Protein AF-A0A3M1FZC7-F1 (afdb_monomer)

Structure (mmCIF, N/CA/C/O backbone):
data_AF-A0A3M1FZC7-F1
#
_entry.id   AF-A0A3M1FZC7-F1
#
loop_
_atom_site.group_PDB
_atom_site.id
_atom_site.type_symbol
_atom_site.label_atom_id
_atom_site.label_alt_id
_atom_site.label_comp_id
_atom_site.label_asym_id
_atom_site.label_entity_id
_atom_site.label_seq_id
_atom_site.pdbx_PDB_ins_code
_atom_site.Cartn_x
_atom_site.Cartn_y
_atom_site.Cartn_z
_atom_site.occupancy
_atom_site.B_iso_or_equiv
_atom_site.auth_seq_id
_atom_site.auth_comp_id
_atom_site.auth_asym_id
_atom_site.auth_atom_id
_atom_site.pdbx_PDB_model_num
ATOM 1 N N . MET A 1 1 ? 22.293 31.103 -29.999 1.00 49.91 1 MET A N 1
ATOM 2 C CA . MET A 1 1 ? 22.506 30.633 -28.612 1.00 49.91 1 MET A CA 1
ATOM 3 C C . MET A 1 1 ? 21.468 31.291 -27.707 1.00 49.91 1 MET A C 1
ATOM 5 O O . MET A 1 1 ? 21.773 32.316 -27.126 1.00 49.91 1 MET A O 1
ATOM 9 N N . VAL A 1 2 ? 20.236 30.770 -27.635 1.00 47.53 2 VAL A N 1
ATOM 10 C CA . VAL A 1 2 ? 19.227 31.182 -26.636 1.00 47.53 2 VAL A CA 1
ATOM 11 C C . VAL A 1 2 ? 18.249 30.019 -26.410 1.00 47.53 2 VAL A C 1
ATOM 13 O O . VAL A 1 2 ? 17.619 29.571 -27.360 1.00 47.53 2 VAL A O 1
ATOM 16 N N . GLY A 1 3 ? 18.138 29.568 -25.155 1.00 49.22 3 GLY A N 1
ATOM 17 C CA . GLY A 1 3 ? 16.870 29.183 -24.517 1.00 49.22 3 GLY A CA 1
ATOM 18 C C . GLY A 1 3 ? 16.236 27.820 -24.823 1.00 49.22 3 GLY A C 1
ATOM 19 O O . GLY A 1 3 ? 15.170 27.776 -25.420 1.00 49.22 3 GLY A O 1
ATOM 20 N N . GLN A 1 4 ? 16.793 26.728 -24.291 1.00 48.56 4 GLN A N 1
ATOM 21 C CA . GLN A 1 4 ? 16.039 25.498 -23.986 1.00 48.56 4 GLN A CA 1
ATOM 22 C C . GLN A 1 4 ? 16.472 24.972 -22.611 1.00 48.56 4 GLN A C 1
ATOM 24 O O . GLN A 1 4 ? 17.279 24.057 -22.505 1.00 48.56 4 GLN A O 1
ATOM 29 N N . THR A 1 5 ? 16.000 25.597 -21.533 1.00 51.12 5 THR A N 1
ATOM 30 C CA . THR A 1 5 ? 16.262 25.119 -20.159 1.00 51.12 5 THR A CA 1
ATOM 31 C C . THR A 1 5 ? 15.039 25.205 -19.235 1.00 51.12 5 THR A C 1
ATOM 33 O O . THR A 1 5 ? 15.173 24.976 -18.040 1.00 51.12 5 THR A O 1
ATOM 36 N N . GLY A 1 6 ? 13.844 25.516 -19.757 1.00 48.03 6 GLY A N 1
ATOM 37 C CA . GLY A 1 6 ? 12.677 25.855 -18.925 1.00 48.03 6 GLY A CA 1
ATOM 38 C C . GLY A 1 6 ? 11.575 24.799 -18.770 1.00 48.03 6 GLY A C 1
ATOM 39 O O . GLY A 1 6 ? 10.763 24.952 -17.868 1.00 48.03 6 GLY A O 1
ATOM 40 N N . ASP A 1 7 ? 11.516 23.757 -19.608 1.00 53.91 7 ASP A N 1
ATOM 41 C CA . ASP A 1 7 ? 10.297 22.922 -19.727 1.00 53.91 7 ASP A CA 1
ATOM 42 C C . ASP A 1 7 ? 10.415 21.514 -19.098 1.00 53.91 7 ASP A C 1
ATOM 44 O O . ASP A 1 7 ? 9.430 20.852 -18.782 1.00 53.91 7 ASP A O 1
ATOM 48 N N . HIS A 1 8 ? 11.637 21.043 -18.832 1.00 52.44 8 HIS A N 1
ATOM 49 C CA . HIS A 1 8 ? 11.855 19.698 -18.281 1.00 52.44 8 HIS A CA 1
ATOM 50 C C . HIS A 1 8 ? 11.570 19.594 -16.771 1.00 52.44 8 HIS A C 1
ATOM 52 O O . HIS A 1 8 ? 11.267 18.512 -16.268 1.00 52.44 8 HIS A O 1
ATOM 58 N N . SER A 1 9 ? 11.613 20.707 -16.034 1.00 51.59 9 SER A N 1
ATOM 59 C CA . SER A 1 9 ? 11.370 20.741 -14.584 1.00 51.59 9 SER A CA 1
ATOM 60 C C . SER A 1 9 ? 9.887 20.626 -14.209 1.00 51.59 9 SER A C 1
ATOM 62 O O . SER A 1 9 ? 9.566 20.051 -13.173 1.00 51.59 9 SER A O 1
ATOM 64 N N . ALA A 1 10 ? 8.973 21.126 -15.047 1.00 50.06 10 ALA A N 1
ATOM 65 C CA . ALA A 1 10 ? 7.534 21.067 -14.777 1.00 50.06 10 ALA A CA 1
ATOM 66 C C . ALA A 1 10 ? 6.950 19.662 -15.023 1.00 50.06 10 ALA A C 1
ATOM 68 O O . ALA A 1 10 ? 6.120 19.184 -14.252 1.00 50.06 10 ALA A O 1
ATOM 69 N N . SER A 1 11 ? 7.428 18.971 -16.063 1.00 49.91 11 SER A N 1
ATOM 70 C CA . SER A 1 11 ? 6.981 17.612 -16.401 1.00 49.91 11 SER A CA 1
ATOM 71 C C . SER A 1 11 ? 7.484 16.560 -15.397 1.00 49.91 11 SER A C 1
ATOM 73 O O . SER A 1 11 ? 6.713 15.718 -14.937 1.00 49.91 11 SER A O 1
ATOM 75 N N . THR A 1 12 ? 8.744 16.665 -14.959 1.00 51.66 12 THR A N 1
ATOM 76 C CA . THR A 1 12 ? 9.354 15.761 -13.959 1.00 51.66 12 THR A CA 1
ATOM 77 C C . THR A 1 12 ? 8.706 15.868 -12.577 1.00 51.66 12 THR A C 1
ATOM 79 O O . THR A 1 12 ? 8.460 14.846 -11.931 1.00 51.66 12 THR A O 1
ATOM 82 N N . ALA A 1 13 ? 8.360 17.086 -12.141 1.00 51.25 13 ALA A N 1
ATOM 83 C CA . ALA A 1 13 ? 7.599 17.301 -10.912 1.00 51.25 13 ALA A CA 1
ATOM 84 C C . ALA A 1 13 ? 6.237 16.590 -10.968 1.00 51.25 13 ALA A C 1
ATOM 86 O O . ALA A 1 13 ? 5.891 15.881 -10.030 1.00 51.25 13 ALA A O 1
ATOM 87 N N . SER A 1 14 ? 5.523 16.669 -12.096 1.00 55.88 14 SER A N 1
ATOM 88 C CA . SER A 1 14 ? 4.176 16.094 -12.232 1.00 55.88 14 SER A CA 1
ATOM 89 C C . SER A 1 14 ? 4.116 14.560 -12.126 1.00 55.88 14 SER A C 1
ATOM 91 O O . SER A 1 14 ? 3.163 14.013 -11.570 1.00 55.88 14 SER A O 1
ATOM 93 N N . VAL A 1 15 ? 5.140 13.841 -12.610 1.00 55.16 15 VAL A N 1
ATOM 94 C CA . VAL A 1 15 ? 5.182 12.364 -12.576 1.00 55.16 15 VAL A CA 1
ATOM 95 C C . VAL A 1 15 ? 5.540 11.851 -11.181 1.00 55.16 15 VAL A C 1
ATOM 97 O O . VAL A 1 15 ? 4.911 10.916 -10.673 1.00 55.16 15 VAL A O 1
ATOM 100 N N . LEU A 1 16 ? 6.526 12.482 -10.535 1.00 55.22 16 LEU A N 1
ATOM 101 C CA . LEU A 1 16 ? 6.886 12.179 -9.149 1.00 55.22 16 LEU A CA 1
ATOM 102 C C . LEU A 1 16 ? 5.755 12.553 -8.190 1.00 55.22 16 LEU A C 1
ATOM 104 O O . LEU A 1 16 ? 5.442 11.772 -7.290 1.00 55.22 16 LEU A O 1
ATOM 108 N N . GLU A 1 17 ? 5.089 13.6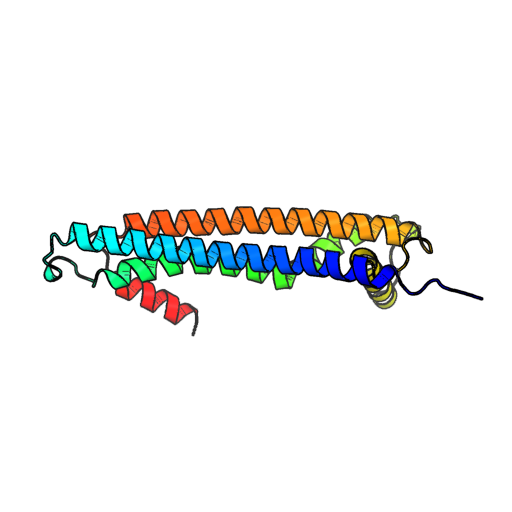85 -8.431 1.00 59.72 17 GLU A N 1
ATOM 109 C CA . GLU A 1 17 ? 3.847 14.045 -7.755 1.00 59.72 17 GLU A CA 1
ATOM 110 C C . GLU A 1 17 ? 2.805 12.949 -7.964 1.00 59.72 17 GLU A C 1
ATOM 112 O O . GLU A 1 17 ? 2.333 12.407 -6.979 1.00 59.72 17 GLU A O 1
ATOM 117 N N . GLY A 1 18 ? 2.521 12.498 -9.187 1.00 61.81 18 GLY A N 1
ATOM 118 C CA . GLY A 1 18 ? 1.527 11.444 -9.438 1.00 61.81 18 GLY A CA 1
ATOM 119 C C . GLY A 1 18 ? 1.760 10.140 -8.654 1.00 61.81 18 GLY A C 1
ATOM 120 O O . GLY A 1 18 ? 0.834 9.608 -8.028 1.00 61.81 18 GLY A O 1
ATOM 121 N N . ALA A 1 19 ? 2.996 9.632 -8.617 1.00 61.56 19 ALA A N 1
ATOM 122 C CA . ALA A 1 19 ? 3.330 8.392 -7.905 1.00 61.56 19 ALA A CA 1
ATOM 123 C C . ALA A 1 19 ? 3.302 8.551 -6.369 1.00 61.56 19 ALA A C 1
ATOM 125 O O . ALA A 1 19 ? 2.751 7.701 -5.652 1.00 61.56 19 ALA A O 1
ATOM 126 N N . VAL A 1 20 ? 3.852 9.659 -5.857 1.00 65.81 20 VAL A N 1
ATOM 127 C CA . VAL A 1 20 ? 3.813 10.005 -4.426 1.00 65.81 20 VAL A CA 1
ATOM 128 C C . VAL A 1 20 ? 2.376 10.288 -3.987 1.00 65.81 20 VAL A C 1
ATOM 130 O O . VAL A 1 20 ? 1.951 9.833 -2.922 1.00 65.81 20 VAL A O 1
ATOM 133 N N . MET A 1 21 ? 1.590 10.956 -4.828 1.00 71.31 21 MET A N 1
ATOM 134 C CA . MET A 1 21 ? 0.173 11.231 -4.608 1.00 71.31 21 MET A CA 1
ATOM 135 C C . MET A 1 21 ? -0.650 9.948 -4.592 1.00 71.31 21 MET A C 1
ATOM 137 O O . MET A 1 21 ? -1.516 9.814 -3.738 1.00 71.31 21 MET A O 1
ATOM 141 N N . THR A 1 22 ? -0.348 8.959 -5.435 1.00 83.75 22 THR A N 1
ATOM 142 C CA . THR A 1 22 ? -1.088 7.685 -5.429 1.00 83.75 22 THR A CA 1
ATOM 143 C C . THR A 1 22 ? -0.814 6.877 -4.158 1.00 83.75 22 THR A C 1
ATOM 145 O O . THR A 1 22 ? -1.745 6.427 -3.490 1.00 83.75 22 THR A O 1
ATOM 148 N N . SER A 1 23 ? 0.454 6.739 -3.761 1.00 88.25 23 SER A N 1
ATOM 149 C CA . SER A 1 23 ? 0.823 5.992 -2.546 1.00 88.25 23 SER A CA 1
ATOM 150 C C . SER A 1 23 ? 0.305 6.674 -1.274 1.00 88.25 23 SER A C 1
ATOM 152 O O . SER A 1 23 ? -0.241 6.017 -0.383 1.00 88.25 23 SER A O 1
ATOM 154 N N . SER A 1 24 ? 0.418 8.004 -1.204 1.00 91.12 24 SER A N 1
ATOM 155 C CA . SER A 1 24 ? -0.141 8.791 -0.100 1.00 91.12 24 SER A CA 1
ATOM 156 C C . SER A 1 24 ? -1.673 8.787 -0.096 1.00 91.12 24 SER A C 1
ATOM 158 O O . SER A 1 24 ? -2.258 8.715 0.983 1.00 91.12 24 SER A O 1
ATOM 160 N N . ALA A 1 25 ? -2.334 8.756 -1.258 1.00 91.88 25 ALA A N 1
ATOM 161 C CA . ALA A 1 25 ? -3.784 8.600 -1.359 1.00 91.88 25 ALA A CA 1
ATOM 162 C C . ALA A 1 25 ? -4.256 7.233 -0.845 1.00 91.88 25 ALA A C 1
ATOM 164 O O . ALA A 1 25 ? -5.230 7.178 -0.094 1.00 91.88 25 ALA A O 1
ATOM 165 N N . ILE A 1 26 ? -3.554 6.139 -1.174 1.00 94.12 26 ILE A N 1
ATOM 166 C CA . ILE A 1 26 ? -3.857 4.804 -0.626 1.00 94.12 26 ILE A CA 1
ATOM 167 C C . ILE A 1 26 ? -3.720 4.826 0.899 1.00 94.12 26 ILE A C 1
ATOM 169 O O . ILE A 1 26 ? -4.620 4.373 1.609 1.00 94.12 26 ILE A O 1
ATOM 173 N N . LEU A 1 27 ? -2.628 5.388 1.422 1.00 95.56 27 LEU A N 1
ATOM 174 C CA . LEU A 1 27 ? -2.415 5.486 2.866 1.00 95.56 27 LEU A CA 1
ATOM 175 C C . LEU A 1 27 ? -3.496 6.340 3.550 1.00 95.56 27 LEU A C 1
ATOM 177 O O . LEU A 1 27 ? -4.053 5.930 4.570 1.00 95.56 27 LEU A O 1
ATOM 181 N N . ALA A 1 28 ? -3.835 7.497 2.978 1.00 96.06 28 ALA A N 1
ATOM 182 C CA . ALA A 1 28 ? -4.889 8.373 3.482 1.00 96.06 28 ALA A CA 1
ATOM 183 C C . ALA A 1 28 ? -6.257 7.676 3.479 1.00 96.06 28 ALA A C 1
ATOM 185 O O . ALA A 1 28 ? -6.995 7.763 4.463 1.00 96.06 28 ALA A O 1
ATOM 186 N N . LEU A 1 29 ? -6.573 6.925 2.420 1.00 95.69 29 LEU A N 1
ATOM 187 C CA . LEU A 1 29 ? -7.787 6.120 2.336 1.00 95.69 29 LEU A CA 1
ATOM 188 C C . LEU A 1 29 ? -7.821 5.038 3.421 1.00 95.69 29 LEU A C 1
ATOM 190 O O . LEU A 1 29 ? -8.841 4.880 4.090 1.00 95.69 29 LEU A O 1
ATOM 194 N N . LEU A 1 30 ? -6.716 4.321 3.644 1.00 97.38 30 LEU A N 1
ATOM 195 C CA . LEU A 1 30 ? -6.624 3.313 4.705 1.00 97.38 30 LEU A CA 1
ATOM 196 C C . LEU A 1 30 ? -6.841 3.924 6.093 1.00 97.38 30 LEU A C 1
ATOM 198 O O . LEU A 1 30 ? -7.579 3.356 6.904 1.00 97.38 30 LEU A O 1
ATOM 202 N N . LEU A 1 31 ? -6.246 5.087 6.366 1.00 97.75 31 LEU A N 1
ATOM 203 C CA . LEU A 1 31 ? -6.449 5.821 7.618 1.00 97.75 31 LEU A CA 1
ATOM 204 C C . LEU A 1 31 ? -7.908 6.265 7.778 1.00 97.75 31 LEU A C 1
ATOM 206 O O . LEU A 1 31 ? -8.497 6.056 8.841 1.00 97.75 31 LEU A O 1
ATOM 210 N N . LEU A 1 32 ? -8.515 6.802 6.716 1.00 97.56 32 LEU A N 1
ATOM 211 C CA . LEU A 1 32 ? -9.917 7.216 6.701 1.00 97.56 32 LEU A CA 1
ATOM 212 C C . LEU A 1 32 ? -10.854 6.034 6.976 1.00 97.56 32 LEU A C 1
ATOM 214 O O . LEU A 1 32 ? -11.691 6.104 7.877 1.00 97.56 32 LEU A O 1
ATOM 218 N N . LEU A 1 33 ? -10.691 4.926 6.250 1.00 96.12 33 LEU A N 1
ATOM 219 C CA . LEU A 1 33 ? -11.482 3.707 6.429 1.00 96.12 33 LEU A CA 1
ATOM 220 C C . LEU A 1 33 ? -11.335 3.147 7.848 1.00 96.12 33 LEU A C 1
ATOM 222 O O . LEU A 1 33 ? -12.327 2.775 8.478 1.00 96.12 33 LEU A O 1
ATOM 226 N N . SER A 1 34 ? -10.119 3.151 8.390 1.00 96.25 34 SER A N 1
ATOM 227 C CA . SER A 1 34 ? -9.843 2.684 9.752 1.00 96.25 34 SER A CA 1
ATOM 228 C C . SER A 1 34 ? -10.496 3.575 10.809 1.00 96.25 34 SER A C 1
ATOM 230 O O . SER A 1 34 ? -11.095 3.063 11.759 1.00 96.25 34 SER A O 1
ATOM 232 N N . ALA A 1 35 ? -10.461 4.899 10.626 1.00 97.06 35 ALA A N 1
ATOM 233 C CA . ALA A 1 35 ? -11.135 5.858 11.498 1.00 97.06 35 ALA A CA 1
ATOM 234 C C . ALA A 1 35 ? -12.665 5.703 11.445 1.00 97.06 35 ALA A C 1
ATOM 236 O O . ALA A 1 35 ? -13.327 5.656 12.485 1.00 97.06 35 ALA A O 1
ATOM 237 N N . VAL A 1 36 ? -13.241 5.543 10.251 1.00 96.50 36 VAL A N 1
ATOM 238 C CA . VAL A 1 36 ? -14.678 5.270 10.083 1.00 96.50 36 VAL A CA 1
ATOM 239 C C . VAL A 1 36 ? -15.054 3.945 10.752 1.00 96.50 36 VAL A C 1
ATOM 241 O O . VAL A 1 36 ? -15.995 3.899 11.550 1.00 96.50 36 VAL A O 1
ATOM 244 N N . GLY A 1 37 ? -14.286 2.880 10.508 1.00 94.69 37 GLY A N 1
ATOM 245 C CA . GLY A 1 37 ? -14.476 1.569 11.130 1.00 94.69 37 GLY A CA 1
ATOM 246 C C . GLY A 1 37 ? -14.426 1.626 12.659 1.00 94.69 37 GLY A C 1
ATOM 247 O O . GLY A 1 37 ? -15.294 1.054 13.326 1.00 94.69 37 GLY A O 1
ATOM 248 N N . PHE A 1 38 ? -13.474 2.380 13.219 1.00 94.75 38 PHE A N 1
ATOM 249 C CA . PHE A 1 38 ? -13.373 2.642 14.655 1.00 94.75 38 PHE A CA 1
ATOM 250 C C . PHE A 1 38 ? -14.665 3.246 15.211 1.00 94.75 38 PHE A C 1
ATOM 252 O O . PHE A 1 38 ? -15.231 2.738 16.187 1.00 94.75 38 PHE A O 1
ATOM 259 N N . LEU A 1 39 ? -15.141 4.332 14.593 1.00 94.56 39 LEU A N 1
ATOM 260 C CA . LEU A 1 39 ? -16.311 5.074 15.060 1.00 94.56 39 LEU A CA 1
ATOM 261 C C . LEU A 1 39 ? -17.578 4.218 14.987 1.00 94.56 39 LEU A C 1
ATOM 263 O O . LEU A 1 39 ? -18.348 4.188 15.951 1.00 94.56 39 LEU A O 1
ATOM 267 N N . VAL A 1 40 ? -17.772 3.485 13.888 1.00 93.50 40 VAL A N 1
ATOM 268 C CA . VAL A 1 40 ? -18.922 2.588 13.698 1.00 93.50 40 VAL A CA 1
ATOM 269 C C . VAL A 1 40 ? -18.915 1.463 14.734 1.00 93.50 40 VAL A C 1
ATOM 271 O O . VAL A 1 40 ? -19.919 1.253 15.419 1.00 93.50 40 VAL A O 1
ATOM 274 N N . ALA A 1 41 ? -17.788 0.769 14.910 1.00 90.88 41 ALA A N 1
ATOM 275 C CA . ALA A 1 41 ? -17.686 -0.329 15.870 1.00 90.88 41 ALA A CA 1
ATOM 276 C C . ALA A 1 41 ? -17.867 0.146 17.320 1.00 90.88 41 ALA A C 1
ATOM 278 O O . ALA A 1 41 ? -18.574 -0.500 18.097 1.00 90.88 41 ALA A O 1
ATOM 279 N N . ARG A 1 42 ? -17.299 1.306 17.676 1.00 89.38 42 ARG A N 1
ATOM 280 C CA . ARG A 1 42 ? -17.469 1.914 19.003 1.00 89.38 42 ARG A CA 1
ATOM 281 C C . ARG A 1 42 ? -18.928 2.283 19.274 1.00 89.38 42 ARG A C 1
ATOM 283 O O . ARG A 1 42 ? -19.435 1.964 20.348 1.00 89.38 42 ARG A O 1
ATOM 290 N N . ARG A 1 43 ? -19.609 2.933 18.320 1.00 88.69 43 ARG A N 1
ATOM 291 C CA . ARG A 1 43 ? -21.035 3.297 18.441 1.00 88.69 43 ARG A CA 1
ATOM 292 C C . ARG A 1 43 ? -21.910 2.059 18.618 1.00 88.69 43 ARG A C 1
ATOM 294 O O . ARG A 1 43 ? -22.741 2.025 19.521 1.00 88.69 43 ARG A O 1
ATOM 301 N N . LYS A 1 44 ? -21.666 1.016 17.824 1.00 87.19 44 LYS A N 1
ATOM 302 C CA . LYS A 1 44 ? -22.394 -0.253 17.918 1.00 87.19 44 LYS A CA 1
ATOM 303 C C . LYS A 1 44 ? -22.179 -0.954 19.262 1.00 87.19 44 LYS A C 1
ATOM 305 O O . LYS A 1 44 ? -23.140 -1.426 19.859 1.00 87.19 44 LYS A O 1
ATOM 310 N N . ALA A 1 45 ? -20.946 -0.976 19.770 1.00 85.56 45 ALA A N 1
ATOM 311 C CA . ALA A 1 45 ? -20.652 -1.539 21.087 1.00 85.56 45 ALA A CA 1
ATOM 312 C C . ALA A 1 45 ? -21.325 -0.747 22.227 1.00 85.56 45 ALA A C 1
ATOM 314 O O . ALA A 1 45 ? -21.824 -1.350 23.171 1.00 85.56 45 ALA A O 1
ATOM 315 N N . LEU A 1 46 ? -21.393 0.587 22.134 1.00 85.25 46 LEU A N 1
ATOM 316 C CA . LEU A 1 46 ? -22.121 1.423 23.101 1.00 85.25 46 LEU A CA 1
ATOM 317 C C . LEU A 1 46 ? -23.629 1.135 23.100 1.00 85.25 46 LEU A C 1
ATOM 319 O O . LEU A 1 46 ? -24.220 1.004 24.169 1.00 85.25 46 LEU A O 1
ATOM 323 N N . GLN A 1 47 ? -24.235 0.996 21.919 1.00 85.12 47 GLN A N 1
AT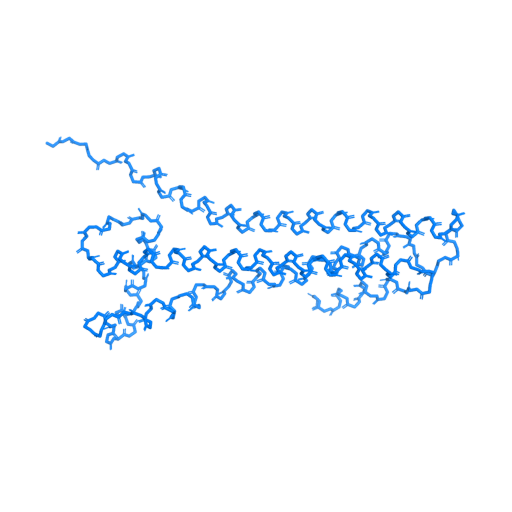OM 324 C CA . GLN A 1 47 ? -25.651 0.637 21.783 1.00 85.12 47 GLN A CA 1
ATOM 325 C C . GLN A 1 47 ? -25.934 -0.762 22.340 1.00 85.12 47 GLN A C 1
ATOM 327 O O . GLN A 1 47 ? -26.883 -0.940 23.095 1.00 85.12 47 GLN A O 1
ATOM 332 N N . ALA A 1 48 ? -25.067 -1.737 22.047 1.00 78.75 48 ALA A N 1
ATOM 333 C CA . ALA A 1 48 ? -25.173 -3.092 22.589 1.00 78.75 48 ALA A CA 1
ATOM 334 C C . ALA A 1 48 ? -25.048 -3.136 24.124 1.00 78.75 48 ALA A C 1
ATOM 336 O O . ALA A 1 48 ? -25.577 -4.045 24.756 1.00 78.75 48 ALA A O 1
ATOM 337 N N . ALA A 1 49 ? -24.381 -2.150 24.730 1.00 75.31 49 ALA A N 1
ATOM 338 C CA . ALA A 1 49 ? -24.298 -2.013 26.180 1.00 75.31 49 ALA A CA 1
ATOM 339 C C . ALA A 1 49 ? -25.605 -1.517 26.822 1.00 75.31 49 ALA A C 1
ATOM 341 O O . ALA A 1 49 ? -25.707 -1.556 28.043 1.00 75.31 49 ALA A O 1
ATOM 342 N N . SER A 1 50 ? -26.567 -0.990 26.047 1.00 68.81 50 SER A N 1
ATOM 343 C CA . SER A 1 50 ? -27.768 -0.294 26.555 1.00 68.81 50 SER A CA 1
ATOM 344 C C . SER A 1 50 ? -27.451 0.756 27.638 1.00 68.81 50 SER A C 1
ATOM 346 O O . SER A 1 50 ? -28.184 0.912 28.607 1.00 68.81 50 SER A O 1
ATOM 348 N N . GLY A 1 51 ? -26.297 1.429 27.534 1.00 62.41 51 GLY A N 1
ATOM 349 C CA . GLY A 1 51 ? -25.792 2.359 28.557 1.00 62.41 51 GLY A CA 1
ATOM 350 C C . GLY A 1 51 ? -25.129 1.699 29.777 1.00 62.41 51 GLY A C 1
ATOM 351 O O . GLY A 1 51 ? -24.400 2.364 30.510 1.00 62.41 51 GLY A O 1
ATOM 352 N N . ASN A 1 52 ? -25.275 0.387 29.962 1.00 63.25 52 ASN A N 1
ATOM 353 C CA . ASN A 1 52 ? -24.693 -0.363 31.067 1.00 63.25 52 ASN A CA 1
ATOM 354 C C . ASN A 1 52 ? -23.383 -1.045 30.635 1.00 63.25 52 ASN A C 1
ATOM 356 O O . ASN A 1 52 ? -23.326 -2.239 30.341 1.00 63.25 52 ASN A O 1
ATOM 360 N N . GLY A 1 53 ? -22.288 -0.277 30.601 1.00 58.44 53 GLY A N 1
ATOM 361 C CA . GLY A 1 53 ? -20.967 -0.730 30.129 1.00 58.44 53 GLY A CA 1
ATOM 362 C C . GLY A 1 53 ? -20.389 -1.974 30.828 1.00 58.44 53 GLY A C 1
ATOM 363 O O . GLY A 1 53 ? -19.440 -2.559 30.314 1.00 58.44 53 GLY A O 1
ATOM 364 N N . ARG A 1 54 ? -20.971 -2.404 31.959 1.00 57.81 54 ARG A N 1
ATOM 365 C CA . ARG A 1 54 ? -20.643 -3.653 32.675 1.00 57.81 54 ARG A CA 1
ATOM 366 C C . ARG A 1 54 ? -21.170 -4.917 31.978 1.00 57.81 54 ARG A C 1
ATOM 368 O O . ARG A 1 54 ? -20.694 -6.001 32.290 1.00 57.81 54 ARG A O 1
ATOM 375 N N . ALA A 1 55 ? -22.116 -4.787 31.045 1.00 61.31 55 ALA A N 1
ATOM 376 C CA . ALA A 1 55 ? -22.648 -5.903 30.260 1.00 61.31 55 ALA A CA 1
ATOM 377 C C . ALA A 1 55 ? -21.687 -6.375 29.149 1.00 61.31 55 ALA A C 1
ATOM 379 O O . ALA A 1 55 ? -21.853 -7.469 28.614 1.00 61.31 55 ALA A O 1
ATOM 380 N N . LEU A 1 56 ? -20.669 -5.574 28.802 1.00 61.25 56 LEU A N 1
ATOM 381 C CA . LEU A 1 56 ? -19.598 -5.980 27.890 1.00 61.25 56 LEU A CA 1
ATOM 382 C C . LEU A 1 56 ? -18.355 -6.414 28.667 1.00 61.25 56 LEU A C 1
ATOM 384 O O . LEU A 1 56 ? -17.870 -5.705 29.545 1.00 61.25 56 LEU A O 1
ATOM 388 N N . HIS A 1 57 ? -17.748 -7.524 28.244 1.00 64.94 57 HIS A N 1
ATOM 389 C CA . HIS A 1 57 ? -16.447 -7.963 28.761 1.00 64.94 57 HIS A CA 1
ATOM 390 C C . HIS A 1 57 ? -15.271 -7.064 28.331 1.00 64.94 57 HIS A C 1
ATOM 392 O O . HIS A 1 57 ? -14.140 -7.261 28.771 1.00 64.94 57 HIS A O 1
ATOM 398 N N . SER A 1 58 ? -15.489 -6.094 27.441 1.00 68.69 58 SER A N 1
ATOM 399 C CA . SER A 1 58 ? -14.476 -5.138 26.984 1.00 68.69 58 SER A CA 1
ATOM 400 C C . SER A 1 58 ? -15.089 -3.752 26.810 1.00 68.69 58 SER A C 1
ATOM 402 O O . SER A 1 58 ? -16.215 -3.614 26.338 1.00 68.69 58 SER A O 1
ATOM 404 N N . LYS A 1 59 ? -14.340 -2.699 27.168 1.00 78.69 59 LYS A N 1
ATOM 405 C CA . LYS A 1 59 ? -14.797 -1.314 26.968 1.00 78.69 59 LYS A CA 1
ATOM 406 C C . LYS A 1 59 ? -15.092 -1.080 25.473 1.00 78.69 59 LYS A C 1
ATOM 408 O O . LYS A 1 59 ? -14.280 -1.500 24.647 1.00 78.69 59 LYS A O 1
ATOM 413 N N . PRO A 1 60 ? -16.161 -0.347 25.105 1.00 80.06 60 PRO A N 1
ATOM 414 C CA . PRO A 1 60 ? -16.523 -0.071 23.707 1.00 80.06 60 PRO A CA 1
ATOM 415 C C . PRO A 1 60 ? -15.385 0.482 22.834 1.00 80.06 60 PRO A C 1
ATOM 417 O O . PRO A 1 60 ? -15.334 0.226 21.635 1.00 80.06 60 PRO A O 1
ATOM 420 N N . VAL A 1 61 ? -14.435 1.200 23.442 1.00 85.38 61 VAL A N 1
ATOM 421 C CA . VAL A 1 61 ? -13.228 1.719 22.778 1.00 85.38 61 VAL A CA 1
ATOM 422 C C . VAL A 1 61 ? -12.341 0.602 22.203 1.00 85.38 61 VAL A C 1
ATOM 424 O O . VAL A 1 61 ? -11.792 0.774 21.119 1.00 85.38 61 VAL A O 1
ATOM 427 N N . TYR A 1 62 ? -12.249 -0.565 22.851 1.00 86.88 62 TYR A N 1
ATOM 428 C CA . TYR A 1 62 ? -11.450 -1.688 22.341 1.00 86.88 62 TYR A CA 1
ATOM 429 C C . TYR A 1 62 ? -12.045 -2.314 21.076 1.00 86.88 62 TYR A C 1
ATOM 431 O O . TYR A 1 62 ? -11.294 -2.765 20.218 1.00 86.88 62 TYR A O 1
ATOM 439 N N . HIS A 1 63 ? -13.373 -2.309 20.915 1.00 86.69 63 HIS A N 1
ATOM 440 C CA . HIS A 1 63 ? -14.003 -2.761 19.667 1.00 86.69 63 HIS A CA 1
ATOM 441 C C . HIS A 1 63 ? -13.693 -1.813 18.503 1.00 86.69 63 HIS A C 1
ATOM 443 O O . HIS A 1 63 ? -13.485 -2.271 17.378 1.00 86.69 63 HIS A O 1
ATOM 449 N N . GLY A 1 64 ? -13.609 -0.508 18.784 1.00 89.88 64 GLY A N 1
ATOM 450 C CA . GLY A 1 64 ? -13.129 0.486 17.829 1.00 89.88 64 GLY A CA 1
ATOM 451 C C . GLY A 1 64 ? -11.697 0.190 17.385 1.00 89.88 64 GLY A C 1
ATOM 452 O O . GLY A 1 64 ? -11.457 0.012 16.194 1.00 89.88 64 GLY A O 1
ATOM 453 N N . TRP A 1 65 ? -10.764 0.074 18.336 1.00 91.19 65 TRP A N 1
ATOM 454 C CA . TRP A 1 65 ? -9.350 -0.192 18.035 1.00 91.19 65 TRP A CA 1
ATOM 455 C C . TRP A 1 65 ? -9.130 -1.512 17.304 1.00 91.19 65 TRP A C 1
ATOM 457 O O . TRP A 1 65 ? -8.398 -1.542 16.322 1.00 91.19 65 TRP A O 1
ATOM 467 N N . TYR A 1 66 ? -9.805 -2.583 17.724 1.00 90.94 66 TYR A N 1
ATOM 468 C CA . TYR A 1 66 ? -9.750 -3.859 17.014 1.00 90.94 66 TYR A CA 1
ATOM 469 C C . TYR A 1 66 ? -10.175 -3.714 15.547 1.00 90.94 66 TYR A C 1
ATOM 471 O O . TYR A 1 66 ? -9.496 -4.218 14.659 1.00 90.94 66 TYR A O 1
ATOM 479 N N . THR A 1 67 ? -11.273 -2.999 15.287 1.00 93.06 67 THR A N 1
ATOM 480 C CA . THR A 1 67 ? -11.787 -2.791 13.924 1.00 93.06 67 THR A CA 1
ATOM 481 C C . THR A 1 67 ? -10.840 -1.933 13.089 1.00 93.06 67 THR A C 1
ATOM 483 O O . THR A 1 67 ? -10.588 -2.265 11.935 1.00 93.06 67 THR A O 1
ATOM 486 N N . ALA A 1 68 ? -10.287 -0.868 13.676 1.00 94.56 68 ALA A N 1
ATOM 487 C CA . ALA A 1 68 ? -9.307 -0.011 13.016 1.00 94.56 68 ALA A CA 1
ATOM 488 C C . ALA A 1 68 ? -8.049 -0.794 12.626 1.00 94.56 68 ALA A C 1
ATOM 490 O O . ALA A 1 68 ? -7.626 -0.731 11.481 1.00 94.56 68 ALA A O 1
ATOM 491 N N . LEU A 1 69 ? -7.492 -1.585 13.547 1.00 93.50 69 LEU A N 1
ATOM 492 C CA . LEU A 1 69 ? -6.303 -2.398 13.283 1.00 93.50 69 LEU A CA 1
ATOM 493 C C . LEU A 1 69 ? -6.578 -3.494 12.251 1.00 93.50 69 LEU A C 1
ATOM 495 O O . LEU A 1 69 ? -5.778 -3.693 11.343 1.00 93.50 69 LEU A O 1
ATOM 499 N N . ALA A 1 70 ? -7.730 -4.164 12.344 1.00 92.12 70 ALA A N 1
ATOM 500 C CA . ALA A 1 70 ? -8.130 -5.180 11.376 1.00 92.12 70 ALA A CA 1
ATOM 501 C C . ALA A 1 70 ? -8.324 -4.610 9.960 1.00 92.12 70 ALA A C 1
ATOM 503 O O . ALA A 1 70 ? -8.167 -5.352 8.994 1.00 92.12 70 ALA A O 1
ATOM 504 N N . ALA A 1 71 ? -8.675 -3.327 9.836 1.00 94.88 71 ALA A N 1
ATOM 505 C CA . ALA A 1 71 ? -8.782 -2.633 8.557 1.00 94.88 71 ALA A CA 1
ATOM 506 C C . ALA A 1 71 ? -7.418 -2.124 8.058 1.00 94.88 71 ALA A C 1
ATOM 508 O O . ALA A 1 71 ? -7.064 -2.334 6.901 1.00 94.88 71 ALA A O 1
ATOM 509 N N . PHE A 1 72 ? -6.648 -1.484 8.940 1.00 96.19 72 PHE A N 1
ATOM 510 C CA . PHE A 1 72 ? -5.394 -0.826 8.592 1.00 96.19 72 PHE A CA 1
ATOM 511 C C . PHE A 1 72 ? -4.280 -1.819 8.275 1.00 96.19 72 PHE A C 1
ATOM 513 O O . PHE A 1 72 ? -3.662 -1.724 7.221 1.00 96.19 72 PHE A O 1
ATOM 520 N N . VAL A 1 73 ? -4.019 -2.774 9.176 1.00 95.00 73 VAL A N 1
ATOM 521 C CA . VAL A 1 73 ? -2.804 -3.602 9.130 1.00 95.00 73 VAL A CA 1
ATOM 522 C C . VAL A 1 73 ? -2.700 -4.408 7.831 1.00 95.00 73 VAL A C 1
ATOM 524 O O . VAL A 1 73 ? -1.662 -4.313 7.181 1.00 95.00 73 VAL A O 1
ATOM 527 N N . PRO A 1 74 ? -3.734 -5.143 7.373 1.00 94.81 74 PRO A N 1
ATOM 528 C CA . PRO A 1 74 ? -3.618 -5.907 6.132 1.00 94.81 74 PRO A CA 1
ATOM 529 C C . PRO A 1 74 ? -3.400 -5.013 4.904 1.00 94.81 74 PRO A C 1
ATOM 531 O O . PRO A 1 74 ? -2.551 -5.315 4.071 1.00 94.81 74 PRO A O 1
ATOM 534 N N . GLY A 1 75 ? -4.125 -3.891 4.810 1.00 95.81 75 GLY A N 1
ATOM 535 C CA . GLY A 1 75 ? -3.974 -2.940 3.706 1.00 95.81 75 GLY A CA 1
ATOM 536 C C . GLY A 1 75 ? -2.605 -2.258 3.700 1.00 95.81 75 GLY A C 1
ATOM 537 O O . GLY A 1 75 ? -1.990 -2.119 2.645 1.00 95.81 75 GLY A O 1
ATOM 538 N N . ALA A 1 76 ? -2.094 -1.899 4.879 1.00 96.00 76 ALA A N 1
ATOM 539 C CA . ALA A 1 76 ? -0.770 -1.313 5.042 1.00 96.00 76 ALA A CA 1
ATOM 540 C C . ALA A 1 76 ? 0.346 -2.300 4.673 1.00 96.00 76 ALA A C 1
ATOM 542 O O . ALA A 1 76 ? 1.315 -1.893 4.043 1.00 96.00 76 ALA A O 1
ATOM 543 N N . LEU A 1 77 ? 0.201 -3.591 4.998 1.00 96.50 77 LEU A N 1
ATOM 544 C CA . LEU A 1 77 ? 1.156 -4.628 4.591 1.00 96.50 77 LEU A CA 1
ATOM 545 C C . LEU A 1 77 ? 1.197 -4.812 3.071 1.00 96.50 77 LEU A C 1
ATOM 547 O O . LEU A 1 77 ? 2.279 -4.926 2.503 1.00 96.50 77 LEU A O 1
ATOM 551 N N . ILE A 1 78 ? 0.037 -4.798 2.408 1.00 97.56 78 ILE A N 1
ATOM 552 C CA . ILE A 1 78 ? -0.048 -4.865 0.941 1.00 97.56 78 ILE A CA 1
ATOM 553 C C . ILE A 1 78 ? 0.649 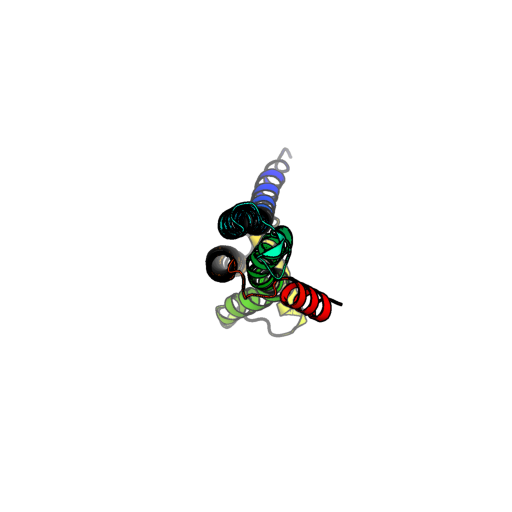-3.654 0.309 1.00 97.56 78 ILE A C 1
ATOM 555 O O . ILE A 1 78 ? 1.465 -3.817 -0.597 1.00 97.56 78 ILE A O 1
ATOM 559 N N . LEU A 1 79 ? 0.367 -2.446 0.810 1.00 96.31 79 LEU A N 1
ATOM 560 C CA . LEU A 1 79 ? 1.026 -1.228 0.340 1.00 96.31 79 LEU A CA 1
ATOM 561 C C . LEU A 1 79 ? 2.541 -1.280 0.588 1.00 96.31 79 LEU A C 1
ATOM 563 O O . LEU A 1 79 ? 3.313 -0.969 -0.311 1.00 96.31 79 LEU A O 1
ATOM 567 N N . ALA A 1 80 ? 2.975 -1.708 1.774 1.00 96.56 80 ALA A N 1
ATOM 568 C CA . ALA A 1 80 ? 4.391 -1.822 2.109 1.00 96.56 80 ALA A CA 1
ATOM 569 C C . ALA A 1 80 ? 5.120 -2.808 1.186 1.00 96.56 80 ALA A C 1
ATOM 571 O O . ALA A 1 80 ? 6.192 -2.482 0.687 1.00 96.56 80 ALA A O 1
ATOM 572 N N . ALA A 1 81 ? 4.521 -3.969 0.904 1.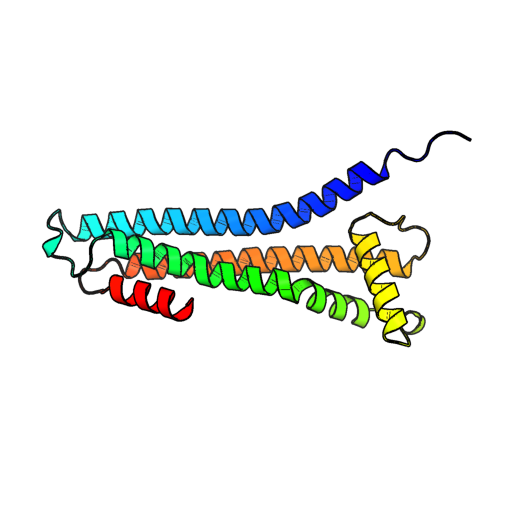00 97.19 81 ALA A N 1
ATOM 573 C CA . ALA A 1 81 ? 5.072 -4.936 -0.043 1.00 97.19 81 ALA A CA 1
ATOM 574 C C . ALA A 1 81 ? 5.200 -4.347 -1.458 1.00 97.19 81 ALA A C 1
ATOM 576 O O . ALA A 1 81 ? 6.202 -4.566 -2.132 1.00 97.19 81 ALA A O 1
ATOM 577 N N . TRP A 1 82 ? 4.221 -3.553 -1.901 1.00 96.62 82 TRP A N 1
ATOM 578 C CA . TRP A 1 82 ? 4.305 -2.862 -3.189 1.00 96.62 82 TRP A CA 1
ATOM 579 C C . TRP A 1 82 ? 5.416 -1.812 -3.228 1.00 96.62 82 TRP A C 1
ATOM 581 O O . TRP A 1 82 ? 6.152 -1.734 -4.207 1.00 96.62 82 TRP A O 1
ATOM 591 N N . LEU A 1 83 ? 5.567 -1.020 -2.166 1.00 94.88 83 LEU A N 1
ATOM 592 C CA . LEU A 1 83 ? 6.595 0.020 -2.098 1.00 94.88 83 LEU A CA 1
ATOM 593 C C . LEU A 1 83 ? 8.018 -0.554 -2.060 1.00 94.88 83 LEU A C 1
ATOM 595 O O . LEU A 1 83 ? 8.939 0.121 -2.507 1.00 94.88 83 LEU A O 1
ATOM 599 N N . THR A 1 84 ? 8.209 -1.774 -1.548 1.00 95.69 84 THR A N 1
ATOM 600 C CA . THR A 1 84 ? 9.532 -2.415 -1.464 1.00 95.69 84 THR A CA 1
ATOM 601 C C . THR A 1 84 ? 9.847 -3.334 -2.641 1.00 95.69 84 THR A C 1
ATOM 603 O O . THR A 1 84 ? 11.007 -3.433 -3.030 1.00 95.69 84 THR A O 1
ATOM 606 N N . MET A 1 85 ? 8.846 -4.013 -3.208 1.00 96.56 85 MET A N 1
ATOM 607 C CA . MET A 1 85 ? 9.047 -5.047 -4.235 1.00 96.56 85 MET A CA 1
ATOM 608 C C . MET A 1 85 ? 8.471 -4.675 -5.605 1.00 96.56 85 MET A C 1
ATOM 610 O O . MET A 1 85 ? 8.737 -5.373 -6.582 1.00 96.56 85 MET A O 1
ATOM 614 N N . GLY A 1 86 ? 7.675 -3.606 -5.697 1.00 95.56 86 GLY A N 1
ATOM 615 C CA . GLY A 1 86 ? 6.981 -3.219 -6.926 1.00 95.56 86 GLY A CA 1
ATOM 616 C C . GLY A 1 86 ? 7.935 -2.909 -8.075 1.00 95.56 86 GLY A C 1
ATOM 617 O O . GLY A 1 86 ? 7.701 -3.378 -9.185 1.00 95.56 86 GLY A O 1
ATOM 618 N N . ASP A 1 87 ? 9.034 -2.200 -7.801 1.00 94.50 87 ASP A N 1
ATOM 619 C CA . ASP A 1 87 ? 10.055 -1.886 -8.811 1.00 94.50 87 ASP A CA 1
ATOM 620 C C . ASP A 1 87 ? 10.698 -3.151 -9.362 1.00 94.50 87 ASP A C 1
ATOM 622 O O . ASP A 1 87 ? 10.661 -3.381 -10.563 1.00 94.50 87 ASP A O 1
ATOM 626 N N . TRP A 1 88 ? 11.166 -4.033 -8.478 1.00 96.25 88 TRP A N 1
ATOM 627 C CA . TRP A 1 88 ? 11.763 -5.309 -8.867 1.00 96.25 88 TRP A CA 1
ATOM 628 C C . TRP A 1 88 ? 10.825 -6.163 -9.736 1.00 96.25 88 TRP A C 1
ATOM 630 O O . TRP A 1 88 ? 11.251 -6.749 -10.733 1.00 96.25 88 TRP A O 1
ATOM 640 N N . LEU A 1 89 ? 9.534 -6.212 -9.389 1.00 97.62 89 LEU A N 1
ATOM 641 C CA . LEU A 1 89 ? 8.540 -6.957 -10.158 1.00 97.62 89 LEU A CA 1
ATOM 642 C C . LEU A 1 89 ? 8.327 -6.354 -11.554 1.00 97.62 89 LEU A C 1
ATOM 644 O O . LEU A 1 89 ? 8.274 -7.090 -12.541 1.00 97.62 89 LEU A O 1
ATOM 648 N N . VAL A 1 90 ? 8.190 -5.029 -11.642 1.00 97.81 90 VAL A N 1
ATOM 649 C CA . VAL A 1 90 ? 7.965 -4.329 -12.913 1.00 97.81 90 VAL A CA 1
ATOM 650 C C . VAL A 1 90 ? 9.218 -4.373 -13.792 1.00 97.81 90 VAL A C 1
ATOM 652 O O . VAL A 1 90 ? 9.097 -4.637 -14.986 1.00 97.81 90 VAL A O 1
ATOM 655 N N . ASP A 1 91 ? 10.408 -4.209 -13.217 1.00 96.94 91 ASP A N 1
ATOM 656 C CA . ASP A 1 91 ? 11.692 -4.291 -13.920 1.00 96.94 91 ASP A CA 1
ATOM 657 C C . ASP A 1 91 ? 11.861 -5.649 -14.602 1.00 96.94 91 ASP A C 1
ATOM 659 O O . ASP A 1 91 ? 12.152 -5.711 -15.797 1.00 96.94 91 ASP A O 1
ATOM 663 N N . GLY A 1 92 ? 11.569 -6.744 -13.890 1.00 96.38 92 GLY A N 1
ATOM 664 C CA . GLY A 1 92 ? 11.593 -8.088 -14.469 1.00 96.38 92 GLY A CA 1
ATOM 665 C C . GLY A 1 92 ? 10.621 -8.254 -15.646 1.00 96.38 92 GLY A C 1
ATOM 666 O O . GLY A 1 92 ? 10.959 -8.883 -16.650 1.00 96.38 92 GLY A O 1
ATOM 667 N N . MET A 1 93 ? 9.429 -7.651 -15.567 1.00 97.38 93 MET A N 1
ATOM 668 C CA . MET A 1 93 ? 8.445 -7.672 -16.660 1.00 97.38 93 MET A CA 1
ATOM 669 C C . MET A 1 93 ? 8.867 -6.828 -17.868 1.00 97.38 93 MET A C 1
ATOM 671 O O . MET A 1 93 ? 8.513 -7.168 -19.000 1.00 97.38 93 MET A O 1
ATOM 675 N N . VAL A 1 94 ? 9.576 -5.721 -17.642 1.00 97.00 94 VAL A N 1
ATOM 676 C CA . VAL A 1 94 ? 10.088 -4.847 -18.705 1.00 97.00 94 VAL A CA 1
ATOM 677 C C . VAL A 1 94 ? 11.265 -5.515 -19.409 1.00 97.00 94 VAL A C 1
ATOM 679 O O . VAL A 1 94 ? 11.211 -5.680 -20.626 1.00 97.00 94 VAL A O 1
ATOM 682 N N . LEU A 1 95 ? 12.269 -5.978 -18.657 1.00 95.44 95 LEU A N 1
ATOM 683 C CA . LEU A 1 95 ? 13.442 -6.671 -19.201 1.00 95.44 95 LEU A CA 1
ATOM 684 C C . LEU A 1 95 ? 13.054 -7.939 -19.966 1.00 95.44 95 LEU A C 1
ATOM 686 O O . LEU A 1 95 ? 13.562 -8.186 -21.057 1.00 95.44 95 LEU A O 1
ATOM 690 N N . GLY A 1 96 ? 12.108 -8.719 -19.434 1.00 94.69 9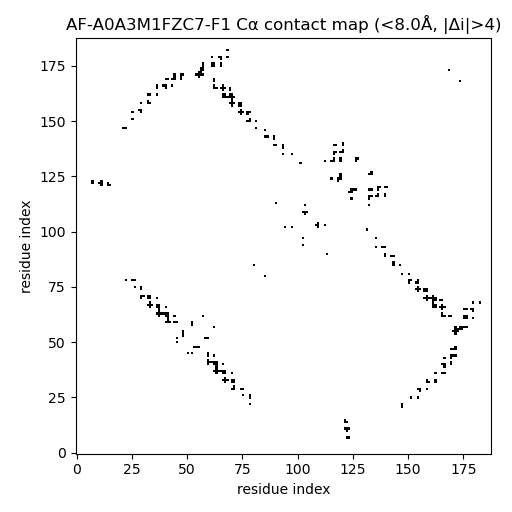6 GLY A N 1
ATOM 691 C CA . GLY A 1 96 ? 11.617 -9.937 -20.084 1.00 94.69 96 GLY A CA 1
ATOM 692 C C . GLY A 1 96 ? 10.876 -9.697 -21.402 1.00 94.69 96 GLY A C 1
ATOM 693 O O . GLY A 1 96 ? 10.638 -10.648 -22.145 1.00 94.69 96 GLY A O 1
ATOM 694 N N . ALA A 1 97 ? 10.511 -8.450 -21.698 1.00 93.81 97 ALA A N 1
ATOM 695 C CA . ALA A 1 97 ? 9.818 -8.071 -22.919 1.00 93.81 97 ALA A CA 1
ATOM 696 C C . ALA A 1 97 ? 10.682 -7.279 -23.909 1.00 93.81 97 ALA A C 1
ATOM 698 O O . ALA A 1 97 ? 10.156 -6.816 -24.924 1.00 93.81 97 ALA A O 1
ATOM 699 N N . LEU A 1 98 ? 11.973 -7.104 -23.616 1.00 93.19 98 LEU A N 1
ATOM 700 C CA . LEU A 1 98 ? 12.904 -6.474 -24.541 1.00 93.19 98 LEU A CA 1
ATOM 701 C C . LEU A 1 98 ? 13.182 -7.383 -25.753 1.00 93.19 98 LE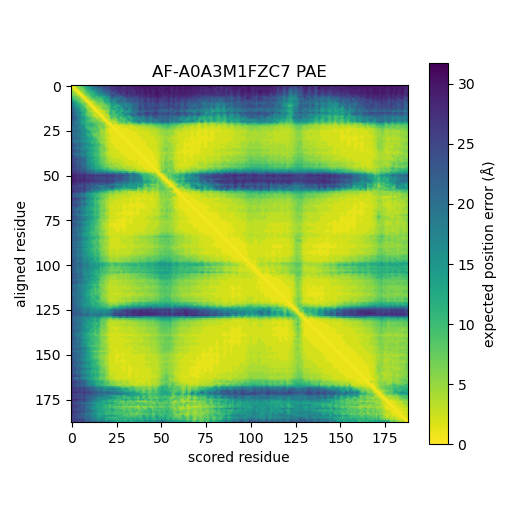U A C 1
ATOM 703 O O . LEU A 1 98 ? 13.229 -8.609 -25.603 1.00 93.19 98 LEU A O 1
ATOM 707 N N . PRO A 1 99 ? 13.396 -6.791 -26.942 1.00 91.44 99 PRO A N 1
ATOM 708 C CA . PRO A 1 99 ? 13.968 -7.484 -28.095 1.00 91.44 99 PRO A CA 1
ATOM 709 C C . PRO A 1 99 ? 15.313 -8.143 -27.764 1.00 91.44 99 PRO A C 1
ATOM 711 O O . PRO A 1 99 ? 16.059 -7.638 -26.925 1.00 91.44 99 PRO A O 1
ATOM 714 N N . ASP A 1 100 ? 15.640 -9.254 -28.428 1.00 89.12 100 ASP A N 1
ATOM 715 C CA . ASP A 1 100 ? 16.848 -10.038 -28.124 1.00 89.12 100 ASP A CA 1
ATOM 716 C C . ASP A 1 100 ? 18.154 -9.265 -28.360 1.00 89.12 100 ASP A C 1
ATOM 718 O O . ASP A 1 100 ? 19.121 -9.465 -27.629 1.00 89.12 100 ASP A O 1
ATOM 722 N N . ASP A 1 101 ? 18.169 -8.346 -29.324 1.00 88.06 101 ASP A N 1
ATOM 723 C CA . ASP A 1 101 ? 19.285 -7.443 -29.628 1.00 88.06 101 ASP A CA 1
ATOM 724 C C . ASP A 1 101 ? 19.447 -6.300 -28.612 1.00 88.06 101 ASP A C 1
ATOM 726 O O . ASP A 1 101 ? 20.502 -5.670 -28.562 1.00 88.06 101 ASP A O 1
ATOM 730 N N . ALA A 1 102 ? 18.435 -6.060 -27.775 1.00 87.25 102 ALA A N 1
ATOM 731 C CA . ALA A 1 102 ? 18.439 -5.050 -26.720 1.00 87.25 102 ALA A CA 1
ATOM 732 C C . ALA A 1 102 ? 18.578 -5.636 -25.304 1.00 87.25 102 ALA A C 1
ATOM 734 O O . ALA A 1 102 ? 18.489 -4.903 -24.314 1.00 87.25 102 ALA A O 1
ATOM 735 N N . ARG A 1 103 ? 18.765 -6.956 -25.174 1.00 90.38 103 ARG A N 1
ATOM 736 C CA . ARG A 1 103 ? 18.956 -7.591 -23.867 1.00 90.38 103 ARG A CA 1
ATOM 737 C C . ARG A 1 103 ? 20.353 -7.276 -23.318 1.00 90.38 103 ARG A C 1
ATOM 739 O O . ARG A 1 103 ? 21.331 -7.409 -24.052 1.00 90.38 103 ARG A O 1
ATOM 746 N N . PRO A 1 104 ? 20.472 -6.922 -22.028 1.00 91.19 104 PRO A N 1
ATOM 747 C CA . PRO A 1 104 ? 21.774 -6.696 -21.414 1.00 91.19 104 PRO A CA 1
ATOM 748 C C . PRO A 1 104 ? 22.590 -7.997 -21.379 1.00 91.19 104 PRO A C 1
ATOM 750 O O . PRO A 1 104 ? 22.086 -9.044 -20.967 1.00 91.19 104 PRO A O 1
ATOM 753 N N . ALA A 1 105 ? 23.861 -7.932 -21.781 1.00 90.38 105 ALA A N 1
ATOM 754 C CA . ALA A 1 105 ? 24.779 -9.074 -21.787 1.00 90.38 105 ALA A CA 1
ATOM 755 C C . ALA A 1 105 ? 25.497 -9.264 -20.439 1.00 90.38 105 ALA A C 1
ATOM 757 O O . ALA A 1 105 ? 26.120 -10.299 -20.193 1.00 90.38 105 ALA A O 1
ATOM 758 N N . SER A 1 106 ? 25.422 -8.268 -19.553 1.00 94.75 106 SER A N 1
ATOM 759 C CA . SER A 1 106 ? 26.029 -8.296 -18.223 1.00 94.75 106 SER A CA 1
ATOM 760 C C . SER A 1 106 ? 25.165 -7.592 -17.174 1.00 94.75 106 SER A C 1
ATOM 762 O O . SER A 1 106 ? 24.323 -6.752 -17.488 1.00 94.75 106 SER A O 1
ATOM 764 N N . THR A 1 107 ? 25.427 -7.876 -15.895 1.00 93.88 107 THR A N 1
ATOM 765 C CA . THR A 1 107 ? 24.751 -7.211 -14.766 1.00 93.88 107 THR A CA 1
ATOM 766 C C . THR A 1 107 ? 25.017 -5.706 -14.720 1.00 93.88 107 THR A C 1
ATOM 768 O O . THR A 1 107 ? 24.191 -4.943 -14.224 1.00 93.88 107 THR A O 1
ATOM 771 N N . LEU A 1 108 ? 26.167 -5.251 -15.228 1.00 94.06 108 LEU A N 1
ATOM 772 C CA . LEU A 1 108 ? 26.480 -3.828 -15.318 1.00 94.06 108 LEU A CA 1
ATOM 773 C C . LEU A 1 108 ? 25.603 -3.140 -16.368 1.00 94.06 108 LEU A C 1
ATOM 775 O O . LEU A 1 108 ? 25.022 -2.097 -16.074 1.00 94.06 108 LEU A O 1
ATOM 779 N N . GLU A 1 109 ? 25.484 -3.735 -17.555 1.00 92.44 109 GLU A N 1
ATOM 780 C CA . GLU A 1 109 ? 24.626 -3.226 -18.631 1.00 92.44 109 GLU A CA 1
ATOM 781 C C . GLU A 1 109 ? 23.158 -3.191 -18.214 1.00 92.44 109 GLU A C 1
ATOM 783 O O . GLU A 1 109 ? 22.492 -2.185 -18.437 1.00 92.44 109 GLU A O 1
ATOM 788 N N . GLU A 1 110 ? 22.677 -4.233 -17.530 1.00 94.62 110 GLU A N 1
ATOM 789 C CA . GLU A 1 110 ? 21.311 -4.279 -17.002 1.00 94.62 110 GLU A CA 1
ATOM 790 C C . GLU A 1 110 ? 21.034 -3.100 -16.065 1.00 94.62 110 GLU A C 1
ATOM 792 O O . GLU A 1 110 ? 20.043 -2.391 -16.226 1.00 94.62 110 GLU A O 1
ATOM 797 N N . ARG A 1 111 ? 21.944 -2.828 -15.121 1.00 94.38 111 ARG A N 1
ATOM 798 C CA . ARG A 1 111 ? 21.799 -1.704 -14.183 1.00 94.38 111 ARG A CA 1
ATOM 799 C C . ARG A 1 111 ? 21.816 -0.356 -14.898 1.00 94.38 111 ARG A C 1
ATOM 801 O O . ARG A 1 111 ? 21.075 0.543 -14.511 1.00 94.38 111 ARG A O 1
ATOM 808 N N . VAL A 1 112 ? 22.663 -0.193 -15.915 1.00 93.12 112 VAL A N 1
ATOM 809 C CA . VAL A 1 112 ? 22.715 1.039 -16.719 1.00 93.12 112 VAL A CA 1
ATOM 810 C C . VAL A 1 112 ? 21.412 1.227 -17.496 1.00 93.12 112 VAL A C 1
ATOM 812 O O . VAL A 1 112 ? 20.853 2.324 -17.483 1.00 93.12 112 VAL A O 1
ATOM 815 N N . LEU A 1 113 ? 20.903 0.160 -18.112 1.00 93.19 113 LEU A N 1
ATOM 816 C CA . LEU A 1 113 ? 19.658 0.174 -18.869 1.00 93.19 113 LEU A CA 1
ATOM 817 C C . LEU A 1 113 ? 18.451 0.476 -17.974 1.00 93.19 113 LEU A C 1
ATOM 819 O O . LEU A 1 113 ? 17.676 1.373 -18.292 1.00 93.19 113 LEU A O 1
ATOM 823 N N . LEU A 1 114 ? 18.315 -0.206 -16.833 1.00 95.00 114 LEU A N 1
ATOM 824 C CA . LEU A 1 114 ? 17.238 0.050 -15.871 1.00 95.00 114 LEU A CA 1
ATOM 825 C C . LEU A 1 114 ? 17.277 1.486 -15.345 1.00 95.00 114 LEU A C 1
ATOM 827 O O . LEU A 1 114 ? 16.245 2.150 -15.319 1.00 95.00 114 LEU A O 1
ATOM 831 N N . ASN A 1 115 ? 18.463 2.010 -15.019 1.00 93.25 115 ASN A N 1
ATOM 832 C CA . ASN A 1 115 ? 18.603 3.412 -14.619 1.00 93.25 115 ASN A CA 1
ATOM 833 C C . ASN A 1 115 ? 18.128 4.368 -15.725 1.00 93.25 115 ASN A C 1
ATOM 835 O O . ASN A 1 115 ? 17.433 5.341 -15.435 1.00 93.25 115 ASN A O 1
ATOM 839 N N . ALA A 1 116 ? 18.467 4.093 -16.989 1.00 92.38 116 ALA A N 1
ATOM 840 C CA . ALA A 1 116 ? 18.005 4.894 -18.119 1.00 92.38 116 ALA A CA 1
ATOM 841 C C . ALA A 1 116 ? 16.479 4.814 -18.292 1.00 92.38 116 ALA A C 1
ATOM 843 O O . ALA A 1 116 ? 15.837 5.848 -18.471 1.00 92.38 116 ALA A O 1
ATOM 844 N N . ILE A 1 117 ? 15.894 3.617 -18.171 1.00 93.19 117 ILE A N 1
ATOM 845 C CA . ILE A 1 117 ? 14.442 3.384 -18.220 1.00 93.19 117 ILE A CA 1
ATOM 846 C C . ILE A 1 117 ? 13.735 4.141 -17.093 1.00 93.19 117 ILE A C 1
ATOM 848 O O . ILE A 1 117 ? 12.762 4.841 -17.357 1.00 93.19 117 ILE A O 1
ATOM 852 N N . HIS A 1 118 ? 14.220 4.051 -15.852 1.00 92.25 118 HIS A N 1
ATOM 853 C CA . HIS A 1 118 ? 13.627 4.742 -14.702 1.00 92.25 118 HIS A CA 1
ATOM 854 C C . HIS A 1 118 ? 13.724 6.261 -14.841 1.00 92.25 118 HIS A C 1
ATOM 856 O O . HIS A 1 118 ? 12.735 6.959 -14.625 1.00 92.25 118 HIS A O 1
ATOM 862 N N . SER A 1 119 ? 14.880 6.790 -15.249 1.00 90.06 119 SER A N 1
ATOM 863 C CA . SER A 1 119 ? 15.030 8.226 -15.506 1.00 90.06 119 SER A CA 1
ATOM 864 C C . SER A 1 119 ? 14.124 8.701 -16.642 1.00 90.06 119 SER A C 1
ATOM 866 O O . SER A 1 119 ? 13.480 9.740 -16.515 1.00 90.06 119 SER A O 1
ATOM 868 N N . ALA A 1 120 ? 14.006 7.931 -17.724 1.00 90.38 120 ALA A N 1
ATOM 869 C CA . ALA A 1 120 ? 13.086 8.228 -18.818 1.00 90.38 120 ALA A CA 1
ATOM 870 C C . ALA A 1 120 ? 11.613 8.168 -18.371 1.00 90.38 120 ALA A C 1
ATOM 872 O O . ALA A 1 120 ? 10.839 9.064 -18.700 1.00 90.38 120 ALA A O 1
ATOM 873 N N . ALA A 1 121 ? 11.234 7.177 -17.559 1.00 89.19 121 ALA A N 1
ATOM 874 C CA . ALA A 1 121 ? 9.884 7.025 -17.017 1.00 89.19 121 ALA A CA 1
ATOM 875 C C . ALA A 1 121 ? 9.492 8.176 -16.078 1.00 89.19 121 ALA A C 1
ATOM 877 O O . ALA A 1 121 ? 8.331 8.578 -16.046 1.00 89.19 121 ALA A O 1
ATOM 878 N N . ARG A 1 122 ? 10.466 8.743 -15.354 1.00 85.56 122 ARG A N 1
ATOM 879 C CA . ARG A 1 122 ? 10.300 9.954 -14.532 1.00 85.56 122 ARG A CA 1
ATOM 880 C C . ARG A 1 122 ? 10.330 11.257 -15.338 1.00 85.56 122 ARG A C 1
ATOM 882 O O . ARG A 1 122 ? 10.153 12.325 -14.760 1.00 85.56 122 ARG A O 1
ATOM 889 N N . GLY A 1 123 ? 10.569 11.190 -16.648 1.00 81.06 123 GLY A N 1
ATOM 890 C CA . GLY A 1 123 ? 10.696 12.361 -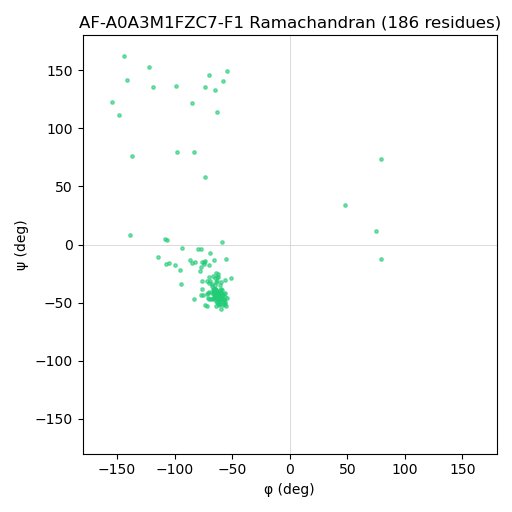17.518 1.00 81.06 123 GLY A CA 1
ATOM 891 C C . GLY A 1 123 ? 12.022 13.120 -17.375 1.00 81.06 123 GLY A C 1
ATOM 892 O O . GLY A 1 123 ? 12.143 14.230 -17.885 1.00 81.06 123 GLY A O 1
ATOM 893 N N . GLU A 1 124 ? 13.020 12.552 -16.689 1.00 76.88 124 GLU A N 1
ATOM 894 C CA . GLU A 1 124 ? 14.331 13.179 -16.441 1.00 76.88 124 GLU A CA 1
ATOM 895 C C . GLU A 1 124 ? 15.253 13.124 -17.669 1.00 76.88 124 GLU A C 1
ATOM 897 O O . GLU A 1 124 ? 16.218 13.883 -17.763 1.00 76.88 124 GLU A O 1
ATOM 902 N N . MET A 1 125 ? 14.971 12.229 -18.619 1.00 68.56 125 MET A N 1
ATOM 903 C CA . MET A 1 125 ? 15.745 12.055 -19.846 1.00 68.56 125 MET A CA 1
ATOM 904 C C . MET A 1 125 ? 14.868 12.323 -21.071 1.00 68.56 125 MET A C 1
ATOM 906 O O . MET A 1 125 ? 13.740 11.843 -21.157 1.00 68.56 125 MET A O 1
ATOM 910 N N . ALA A 1 126 ? 15.394 13.067 -22.048 1.00 60.38 126 ALA A N 1
ATOM 911 C CA . ALA A 1 126 ? 14.718 13.249 -23.326 1.00 60.38 126 ALA A CA 1
ATOM 912 C C . ALA A 1 126 ? 14.590 11.889 -24.038 1.00 60.38 126 ALA A C 1
ATOM 914 O O . ALA A 1 126 ? 15.594 11.313 -24.460 1.00 60.38 126 ALA A O 1
ATOM 915 N N . LEU A 1 127 ? 13.352 11.414 -24.211 1.00 61.28 127 LEU A N 1
ATOM 916 C CA . LEU A 1 127 ? 12.963 10.128 -24.821 1.00 61.28 127 LEU A CA 1
ATOM 917 C C . LEU A 1 127 ? 13.438 9.935 -26.284 1.00 61.28 127 LEU A C 1
ATOM 919 O O . LEU A 1 127 ? 13.130 8.932 -26.913 1.00 61.28 127 LEU A O 1
ATOM 923 N N . GLY A 1 128 ? 14.177 10.890 -26.854 1.00 54.53 128 GLY A N 1
ATOM 924 C CA . GLY A 1 128 ? 14.523 10.937 -28.274 1.00 54.53 128 GLY A CA 1
ATOM 925 C C . GLY A 1 128 ? 15.864 10.316 -28.672 1.00 54.53 128 GLY A C 1
ATOM 926 O O . GLY A 1 128 ? 16.169 10.322 -29.861 1.00 54.53 128 GLY A O 1
ATOM 927 N N . LYS A 1 129 ? 16.691 9.823 -27.735 1.00 59.81 129 LYS A N 1
ATOM 928 C CA . LYS A 1 129 ? 18.034 9.298 -28.075 1.00 59.81 129 LYS A CA 1
ATOM 929 C C . LYS A 1 129 ? 18.095 7.784 -28.290 1.00 59.81 129 LYS A C 1
ATOM 931 O O . LYS A 1 129 ? 18.997 7.328 -28.983 1.00 59.81 129 LYS A O 1
ATOM 936 N N . ASP A 1 130 ? 17.140 7.038 -27.740 1.00 81.75 130 ASP A N 1
ATOM 937 C CA . ASP A 1 130 ? 17.040 5.585 -27.881 1.00 81.75 130 ASP A CA 1
ATOM 938 C C . ASP A 1 130 ? 15.560 5.166 -27.847 1.00 81.75 130 ASP A C 1
ATOM 940 O O . ASP A 1 130 ? 14.879 5.296 -26.826 1.00 81.75 130 ASP A O 1
ATOM 944 N N . ALA A 1 131 ? 15.052 4.694 -28.989 1.00 86.81 131 ALA A N 1
ATOM 945 C CA . ALA A 1 131 ? 13.654 4.299 -29.141 1.00 86.81 131 ALA A CA 1
ATOM 946 C C . ALA A 1 131 ? 13.288 3.089 -28.265 1.00 86.81 131 ALA A C 1
ATOM 948 O O . ALA A 1 131 ? 12.140 2.974 -27.830 1.00 86.81 131 ALA A O 1
ATOM 949 N N . VAL A 1 132 ? 14.254 2.210 -27.974 1.00 8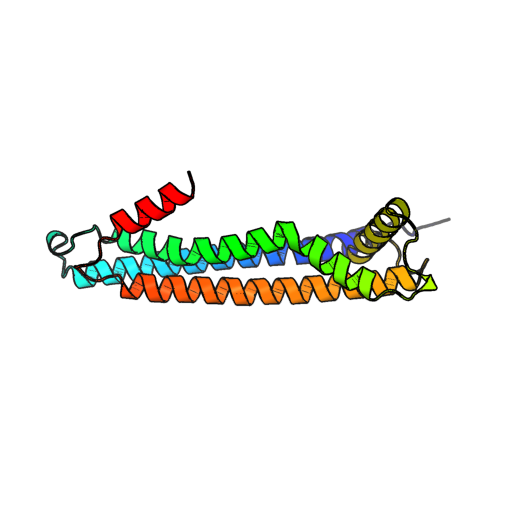9.31 132 VAL A N 1
ATOM 950 C CA . VAL A 1 132 ? 14.041 1.036 -27.123 1.00 89.31 132 VAL A CA 1
ATOM 951 C C . VAL A 1 132 ? 13.850 1.472 -25.676 1.00 89.31 132 VAL A C 1
ATOM 953 O O . VAL A 1 132 ? 12.889 1.050 -25.032 1.00 89.31 132 VAL A O 1
ATOM 956 N N . VAL A 1 133 ? 14.705 2.373 -25.181 1.00 90.75 133 VAL A N 1
ATOM 957 C CA . VAL A 1 133 ? 14.583 2.927 -23.821 1.00 90.75 133 VAL A CA 1
ATOM 958 C C . VAL A 1 133 ? 13.272 3.692 -23.662 1.00 90.75 133 VAL A C 1
ATOM 960 O O . VAL A 1 133 ? 12.598 3.532 -22.646 1.00 90.75 133 VAL A O 1
ATOM 963 N N . ALA A 1 134 ? 12.867 4.473 -24.666 1.00 90.19 134 ALA A N 1
ATOM 964 C CA . ALA A 1 134 ? 11.606 5.211 -24.623 1.00 90.19 134 ALA A CA 1
ATOM 965 C C . ALA A 1 134 ? 10.384 4.281 -24.536 1.00 90.19 134 ALA A C 1
ATOM 967 O O . ALA A 1 134 ? 9.518 4.475 -23.680 1.00 90.19 134 ALA A O 1
ATOM 968 N N . ALA A 1 135 ? 10.338 3.236 -25.367 1.00 91.50 135 ALA A N 1
ATOM 969 C CA . ALA A 1 135 ? 9.263 2.246 -25.333 1.00 91.50 135 ALA A CA 1
ATOM 970 C C . ALA A 1 135 ? 9.246 1.453 -24.012 1.00 91.50 135 ALA A C 1
ATOM 972 O O . ALA A 1 135 ? 8.181 1.202 -23.439 1.00 91.50 135 ALA A O 1
ATOM 973 N N . ALA A 1 136 ? 10.421 1.083 -23.497 1.00 94.06 136 ALA A N 1
ATOM 974 C CA . ALA A 1 136 ? 10.557 0.398 -22.216 1.00 94.06 136 ALA A CA 1
ATOM 975 C C . ALA A 1 136 ? 10.111 1.281 -21.037 1.00 94.06 136 ALA A C 1
ATOM 977 O O . ALA A 1 136 ? 9.425 0.794 -20.138 1.00 94.06 136 ALA A O 1
ATOM 978 N N . ALA A 1 137 ? 10.428 2.578 -21.065 1.00 93.81 137 ALA A N 1
ATOM 979 C CA . ALA A 1 137 ? 10.000 3.552 -20.065 1.00 93.81 137 ALA A CA 1
ATOM 980 C C . ALA A 1 137 ? 8.478 3.745 -20.049 1.00 93.81 137 ALA A C 1
ATOM 982 O O . ALA A 1 137 ? 7.867 3.712 -18.982 1.00 93.81 137 ALA A O 1
ATOM 983 N N . GLU A 1 138 ? 7.840 3.868 -21.216 1.00 93.06 138 GLU A N 1
ATOM 984 C CA . GLU A 1 138 ? 6.378 3.959 -21.297 1.00 93.06 138 GLU A CA 1
ATOM 985 C C . GLU A 1 138 ? 5.712 2.700 -20.723 1.00 93.06 138 GLU A C 1
ATOM 987 O O . GLU A 1 138 ? 4.757 2.776 -19.942 1.00 93.06 138 GLU A O 1
ATOM 992 N N . ARG A 1 139 ? 6.251 1.522 -21.061 1.00 95.19 139 ARG A N 1
ATOM 993 C CA . ARG A 1 139 ? 5.774 0.245 -20.525 1.00 95.19 139 ARG A CA 1
ATOM 994 C C . ARG A 1 139 ? 5.955 0.157 -19.012 1.00 95.19 139 ARG A C 1
ATOM 996 O O . ARG A 1 139 ? 5.028 -0.284 -18.333 1.00 95.19 139 ARG A O 1
ATOM 1003 N N . TYR A 1 140 ? 7.107 0.579 -18.494 1.00 95.62 140 TYR A N 1
ATOM 1004 C CA . TYR A 1 140 ? 7.379 0.647 -17.060 1.00 95.62 140 TYR A CA 1
ATOM 1005 C C . TYR A 1 140 ? 6.334 1.517 -16.349 1.00 95.62 140 TYR A C 1
ATOM 1007 O O . TYR A 1 140 ? 5.680 1.046 -15.417 1.00 95.62 140 TYR A O 1
ATOM 1015 N N . SER A 1 141 ? 6.100 2.742 -16.835 1.00 93.38 141 SER A N 1
ATOM 1016 C CA . SER A 1 141 ? 5.114 3.664 -16.253 1.00 93.38 141 SER A CA 1
ATOM 1017 C C . SER A 1 141 ? 3.709 3.064 -16.246 1.00 93.38 141 SER A C 1
ATOM 1019 O O . SER A 1 141 ? 3.030 3.086 -15.219 1.00 93.38 141 SER A O 1
ATOM 1021 N N . ARG A 1 142 ? 3.299 2.436 -17.355 1.00 94.12 142 ARG A N 1
ATOM 1022 C CA . ARG A 1 142 ? 1.977 1.808 -17.483 1.00 94.12 142 ARG A CA 1
ATOM 1023 C C . ARG A 1 142 ? 1.798 0.625 -16.524 1.00 94.12 142 ARG A C 1
ATOM 1025 O O . ARG A 1 142 ? 0.754 0.487 -15.890 1.00 94.12 142 ARG A O 1
ATOM 1032 N N . LEU A 1 143 ? 2.816 -0.229 -16.389 1.00 96.00 143 LEU A N 1
ATOM 1033 C CA . LEU A 1 143 ? 2.804 -1.350 -15.442 1.00 96.00 143 LEU A CA 1
ATOM 1034 C C . LEU A 1 143 ? 2.800 -0.863 -13.989 1.00 96.00 143 LEU A C 1
ATOM 1036 O O . LEU A 1 143 ? 2.077 -1.421 -13.160 1.00 96.00 143 LEU A O 1
ATOM 1040 N N . ARG A 1 144 ? 3.558 0.195 -13.679 1.00 94.44 144 ARG A N 1
ATOM 1041 C CA . ARG A 1 144 ? 3.593 0.797 -12.343 1.00 94.44 144 ARG A CA 1
ATOM 1042 C C . ARG A 1 144 ? 2.245 1.401 -11.957 1.00 94.44 144 ARG A C 1
ATOM 1044 O O . ARG A 1 144 ? 1.813 1.238 -10.814 1.00 94.44 144 ARG A O 1
ATOM 1051 N N . GLU A 1 145 ? 1.569 2.052 -12.898 1.00 91.62 145 GLU A N 1
ATOM 1052 C CA . GLU A 1 145 ? 0.226 2.601 -12.707 1.00 91.62 145 GLU A CA 1
ATOM 1053 C C . GLU A 1 145 ? -0.799 1.488 -12.455 1.00 91.62 145 GLU A C 1
ATOM 1055 O O . GLU A 1 145 ? -1.474 1.489 -11.423 1.00 91.62 145 GLU A O 1
ATOM 1060 N N . LEU A 1 146 ? -0.853 0.480 -13.333 1.00 94.44 146 LEU A N 1
ATOM 1061 C CA . LEU A 1 146 ? -1.761 -0.664 -13.190 1.00 94.44 146 LEU A CA 1
ATOM 1062 C C . LEU A 1 146 ? -1.530 -1.425 -11.882 1.00 94.44 146 LEU A C 1
ATOM 1064 O O . LEU A 1 146 ? -2.487 -1.779 -11.191 1.00 94.44 146 LEU A O 1
ATOM 1068 N N . GLY A 1 147 ? -0.268 -1.647 -11.512 1.00 95.00 147 GLY A N 1
ATOM 1069 C CA . GLY A 1 147 ? 0.081 -2.281 -10.248 1.00 95.00 147 GLY A CA 1
ATOM 1070 C C . GLY A 1 147 ? -0.365 -1.455 -9.040 1.00 95.00 147 GLY A C 1
ATOM 1071 O O . GLY A 1 147 ? -0.942 -2.003 -8.102 1.00 95.00 147 GLY A O 1
ATOM 1072 N N . SER A 1 148 ? -0.210 -0.129 -9.093 1.00 93.19 148 SER A N 1
ATOM 1073 C CA . SER A 1 148 ? -0.656 0.770 -8.018 1.00 93.19 148 SER A CA 1
ATOM 1074 C C . SER A 1 148 ? -2.183 0.800 -7.882 1.00 93.19 148 SER A C 1
ATOM 1076 O O . SER A 1 148 ? -2.698 0.781 -6.763 1.00 93.19 148 SER A O 1
ATOM 1078 N N . LEU A 1 149 ? -2.924 0.755 -8.995 1.00 94.12 149 LEU A N 1
ATOM 1079 C CA . LEU A 1 149 ? -4.384 0.591 -8.988 1.00 94.12 149 LEU A CA 1
ATOM 1080 C C . LEU A 1 149 ? -4.807 -0.773 -8.422 1.00 94.12 149 LEU A C 1
ATOM 1082 O O . LEU A 1 149 ? -5.750 -0.851 -7.632 1.00 94.12 149 LEU A O 1
ATOM 1086 N N . GLY A 1 150 ? -4.088 -1.842 -8.772 1.00 96.25 150 GLY A N 1
ATOM 1087 C CA . GLY A 1 150 ? -4.300 -3.175 -8.206 1.00 96.25 150 GLY A CA 1
ATOM 1088 C C . GLY A 1 150 ? -4.094 -3.200 -6.690 1.00 96.25 150 GLY A C 1
ATOM 1089 O O . GLY A 1 150 ? -4.918 -3.748 -5.957 1.00 96.25 150 GLY A O 1
ATOM 1090 N N . VAL A 1 151 ? -3.043 -2.540 -6.203 1.00 96.88 151 VAL A N 1
ATOM 1091 C CA . VAL A 1 151 ? -2.740 -2.387 -4.772 1.00 96.88 151 VAL A CA 1
ATOM 1092 C C . VAL A 1 151 ? -3.802 -1.560 -4.063 1.00 96.88 151 VAL A C 1
ATOM 1094 O O . VAL A 1 151 ? -4.260 -1.969 -2.998 1.00 96.88 151 VAL A O 1
ATOM 1097 N N . LEU A 1 152 ? -4.255 -0.451 -4.655 1.00 95.50 152 LEU A N 1
ATOM 1098 C CA . LEU A 1 152 ? -5.372 0.340 -4.134 1.00 95.50 152 LEU A CA 1
ATOM 1099 C C . LEU A 1 152 ? -6.629 -0.525 -3.967 1.00 95.50 152 LEU A C 1
ATOM 1101 O O . LEU A 1 152 ? -7.240 -0.522 -2.894 1.00 95.50 152 LEU A O 1
ATOM 1105 N N . ALA A 1 153 ? -7.003 -1.280 -5.002 1.00 96.75 153 ALA A N 1
ATOM 1106 C CA . ALA A 1 153 ? -8.176 -2.148 -4.976 1.00 96.75 153 ALA A CA 1
ATOM 1107 C C . ALA A 1 153 ? -8.043 -3.249 -3.911 1.00 96.75 153 ALA A C 1
ATOM 1109 O O . ALA A 1 153 ? -8.957 -3.452 -3.108 1.00 96.75 153 ALA A O 1
ATOM 1110 N N . LEU A 1 154 ? -6.888 -3.919 -3.853 1.00 97.88 154 LEU A N 1
ATOM 1111 C CA . LEU A 1 154 ? -6.626 -4.999 -2.905 1.00 97.88 154 LEU A CA 1
ATOM 1112 C C . LEU A 1 154 ? -6.586 -4.490 -1.458 1.00 97.88 154 LEU A C 1
ATOM 1114 O O . LEU A 1 154 ? -7.254 -5.047 -0.587 1.00 97.88 154 LEU A O 1
ATOM 1118 N N . ALA A 1 155 ? -5.870 -3.397 -1.196 1.00 96.88 155 ALA A N 1
ATOM 1119 C CA . ALA A 1 155 ? -5.799 -2.785 0.126 1.00 96.88 155 ALA A CA 1
ATOM 1120 C C . ALA A 1 155 ? -7.188 -2.325 0.602 1.00 96.88 155 ALA A C 1
ATOM 1122 O O . ALA A 1 155 ? -7.569 -2.596 1.743 1.00 96.88 155 ALA A O 1
ATOM 1123 N N . SER A 1 156 ? -7.985 -1.718 -0.284 1.00 95.50 156 SER A N 1
ATOM 1124 C CA . SER A 1 156 ? -9.362 -1.296 0.012 1.00 95.50 156 SER A CA 1
ATOM 1125 C C . SER A 1 156 ? -10.289 -2.480 0.301 1.00 95.50 156 SER A C 1
ATOM 1127 O O . SER A 1 156 ? -11.110 -2.423 1.224 1.00 95.50 156 SER A O 1
ATOM 1129 N N . LEU A 1 157 ? -10.145 -3.580 -0.445 1.00 97.75 157 LEU A N 1
ATOM 1130 C CA . LEU A 1 157 ? -10.889 -4.819 -0.217 1.00 97.75 157 LEU A CA 1
ATOM 1131 C C . LEU A 1 157 ? -10.588 -5.394 1.173 1.00 97.75 157 LEU A C 1
ATOM 1133 O O . LEU A 1 157 ? -11.510 -5.650 1.952 1.00 97.75 157 LEU A O 1
ATOM 1137 N N . PHE A 1 158 ? -9.309 -5.554 1.513 1.00 97.25 158 PHE A N 1
ATOM 1138 C CA . PHE A 1 158 ? -8.896 -6.083 2.813 1.00 97.25 158 PHE A CA 1
ATOM 1139 C C . PHE A 1 158 ? -9.290 -5.161 3.971 1.00 97.25 158 PHE A C 1
ATOM 1141 O O . PHE A 1 158 ? -9.780 -5.650 4.993 1.00 97.25 158 PHE A O 1
ATOM 1148 N N . ALA A 1 159 ? -9.173 -3.842 3.796 1.00 95.75 159 ALA A N 1
ATOM 1149 C CA . ALA A 1 159 ? -9.645 -2.872 4.778 1.00 95.75 159 ALA A CA 1
ATOM 1150 C C . ALA A 1 159 ? -11.154 -3.018 5.027 1.00 95.75 159 ALA A C 1
ATOM 1152 O O . ALA A 1 159 ? -11.598 -3.097 6.175 1.00 95.75 159 ALA A O 1
ATOM 1153 N N . THR A 1 160 ? -11.945 -3.154 3.960 1.00 96.25 160 THR A N 1
ATOM 1154 C CA . THR A 1 160 ? -13.398 -3.360 4.045 1.00 96.25 160 THR A CA 1
ATOM 1155 C C . THR A 1 160 ? -13.743 -4.668 4.761 1.00 96.25 160 THR A C 1
ATOM 1157 O O . THR A 1 160 ? -14.601 -4.680 5.647 1.00 96.25 160 THR A O 1
ATOM 1160 N N . ILE A 1 161 ? -13.046 -5.768 4.454 1.00 95.69 161 ILE A N 1
ATOM 1161 C CA . ILE A 1 161 ? -13.203 -7.051 5.161 1.00 95.69 161 ILE A CA 1
ATOM 1162 C C . ILE A 1 161 ? -12.887 -6.888 6.655 1.00 95.69 161 ILE A C 1
ATOM 1164 O O . ILE A 1 161 ? -13.645 -7.378 7.500 1.00 95.69 161 ILE A O 1
ATOM 1168 N N . GLY A 1 162 ? -11.814 -6.168 6.991 1.00 93.38 162 GLY A N 1
ATOM 1169 C CA . GLY A 1 162 ? -11.436 -5.832 8.363 1.00 93.38 162 GLY A CA 1
ATOM 1170 C C . GLY A 1 162 ? -12.541 -5.085 9.110 1.00 93.38 162 GLY A C 1
ATOM 1171 O O . GLY A 1 162 ? -12.939 -5.498 10.204 1.00 93.38 162 GLY A O 1
ATOM 1172 N N . ILE A 1 163 ? -13.120 -4.056 8.483 1.00 92.81 163 ILE A N 1
ATOM 1173 C CA . ILE A 1 163 ? -14.251 -3.293 9.033 1.00 92.81 163 ILE A CA 1
ATOM 1174 C C . ILE A 1 163 ? -15.471 -4.193 9.240 1.00 92.81 163 ILE A C 1
ATOM 1176 O O . ILE A 1 163 ? -16.076 -4.188 10.317 1.00 92.81 163 ILE A O 1
ATOM 1180 N N . LEU A 1 164 ? -15.842 -4.998 8.242 1.00 93.00 164 LEU A N 1
ATOM 1181 C CA . LEU A 1 164 ? -16.993 -5.900 8.328 1.00 93.00 164 LEU A CA 1
ATOM 1182 C C . LEU A 1 164 ? -16.825 -6.921 9.459 1.00 93.00 164 LEU A C 1
ATOM 1184 O O . LEU A 1 164 ? -17.756 -7.147 10.235 1.00 93.00 164 LEU A O 1
ATOM 1188 N N . ARG A 1 165 ? -15.639 -7.521 9.600 1.00 89.00 165 ARG A N 1
ATOM 1189 C CA . ARG A 1 165 ? -15.346 -8.458 10.694 1.00 89.00 165 ARG A CA 1
ATOM 1190 C C . ARG A 1 165 ? -15.337 -7.757 12.051 1.00 89.00 165 ARG A C 1
ATOM 1192 O O . ARG A 1 165 ? -15.979 -8.246 12.980 1.00 89.00 165 ARG A O 1
ATOM 1199 N N . GLY A 1 166 ? -14.681 -6.603 12.160 1.00 87.25 166 GLY A N 1
ATOM 1200 C CA . GLY A 1 166 ? -14.587 -5.832 13.401 1.00 87.25 166 GLY A CA 1
ATOM 1201 C C . GLY A 1 166 ? -15.941 -5.345 13.915 1.00 87.25 166 GLY A C 1
ATOM 1202 O O . GLY A 1 166 ? -16.297 -5.559 15.076 1.00 87.25 166 GLY A O 1
ATOM 1203 N N . THR A 1 167 ? -16.772 -4.803 13.026 1.00 85.50 167 THR A N 1
ATOM 1204 C CA . THR A 1 167 ? -18.132 -4.354 13.365 1.00 85.50 167 THR A CA 1
ATOM 1205 C C . THR A 1 167 ? -19.090 -5.513 13.661 1.00 85.50 167 THR A C 1
ATOM 1207 O O . THR A 1 167 ? -20.031 -5.353 14.447 1.00 85.50 167 THR A O 1
ATOM 1210 N N . ARG A 1 168 ? -18.886 -6.703 13.081 1.00 82.81 168 ARG A N 1
ATOM 1211 C CA . ARG A 1 168 ? -19.618 -7.926 13.469 1.00 82.81 168 ARG A CA 1
ATOM 1212 C C . ARG A 1 168 ? -19.172 -8.458 14.833 1.00 82.81 168 ARG A C 1
ATOM 1214 O O . ARG A 1 168 ? -20.010 -8.986 15.562 1.00 82.81 168 ARG A O 1
ATOM 1221 N N . ALA A 1 169 ? -17.907 -8.258 15.197 1.00 78.31 169 ALA A N 1
ATOM 1222 C CA . ALA A 1 169 ? -17.334 -8.628 16.490 1.00 78.31 169 ALA A CA 1
ATOM 1223 C C . ALA A 1 169 ? -17.709 -7.668 17.639 1.00 78.31 169 ALA A C 1
ATOM 1225 O O . ALA A 1 169 ? -17.376 -7.933 18.792 1.00 78.31 169 ALA A O 1
ATOM 1226 N N . ALA A 1 170 ? -18.434 -6.575 17.373 1.00 72.44 170 ALA A N 1
ATOM 1227 C CA . ALA A 1 170 ? -19.016 -5.691 18.389 1.00 72.44 170 ALA A CA 1
ATOM 1228 C C . ALA A 1 170 ? -20.232 -6.340 19.093 1.00 72.44 170 ALA A C 1
ATOM 1230 O O . ALA A 1 170 ? -21.350 -5.830 19.039 1.00 72.44 170 ALA A O 1
ATOM 1231 N N . ARG A 1 171 ? -20.009 -7.507 19.709 1.00 69.12 171 ARG A N 1
ATOM 1232 C CA . ARG A 1 171 ? -20.969 -8.273 20.518 1.00 69.12 171 ARG A CA 1
ATOM 1233 C C . ARG A 1 171 ? -20.410 -8.478 21.938 1.00 69.12 171 ARG A C 1
ATOM 1235 O O . ARG A 1 171 ? -19.189 -8.566 22.077 1.00 69.12 171 ARG A O 1
ATOM 1242 N N . PRO A 1 172 ? -21.266 -8.638 22.969 1.00 59.84 172 PRO A N 1
ATOM 1243 C CA . PRO A 1 172 ? -20.848 -8.709 24.381 1.00 59.84 172 PRO A CA 1
ATOM 1244 C C . PRO A 1 172 ? -19.820 -9.800 24.714 1.00 59.84 172 PRO A C 1
ATOM 1246 O O . PRO A 1 172 ? -18.995 -9.626 25.608 1.00 59.84 172 PRO A O 1
ATOM 1249 N N . GLN A 1 173 ? -19.847 -10.915 23.979 1.00 67.69 173 GLN A N 1
ATOM 1250 C CA . GLN A 1 173 ? -19.014 -12.097 24.227 1.00 67.69 173 GLN A CA 1
ATOM 1251 C C . GLN A 1 173 ? -17.589 -11.980 23.654 1.00 67.69 173 GLN A C 1
ATOM 1253 O O . GLN A 1 173 ? -16.712 -12.762 24.019 1.00 67.69 173 GLN A O 1
ATOM 1258 N N . PHE A 1 174 ? -17.324 -11.020 22.760 1.00 74.00 174 PHE A N 1
ATOM 1259 C CA . PHE A 1 174 ? -16.020 -10.897 22.107 1.00 74.00 174 PHE A CA 1
ATOM 1260 C C . PHE A 1 174 ? -15.025 -10.100 22.962 1.00 74.00 174 PHE A C 1
ATOM 1262 O O . PHE A 1 174 ? -15.238 -8.928 23.275 1.00 74.00 174 PHE A O 1
ATOM 1269 N N . ARG A 1 175 ? -13.887 -10.720 23.295 1.00 74.69 175 ARG A N 1
ATOM 1270 C CA . ARG A 1 175 ? -12.789 -10.092 24.047 1.00 74.69 175 ARG A CA 1
ATOM 1271 C C . ARG A 1 175 ? -11.873 -9.287 23.122 1.00 74.69 175 ARG A C 1
ATOM 1273 O O . ARG A 1 175 ? -10.793 -9.745 22.751 1.00 74.69 175 ARG A O 1
ATOM 1280 N N . ALA A 1 176 ? -12.298 -8.073 22.770 1.00 75.81 176 ALA A N 1
ATOM 1281 C CA . ALA A 1 176 ? -11.558 -7.192 21.861 1.00 75.81 176 ALA A CA 1
ATOM 1282 C C . ALA A 1 176 ? -10.152 -6.826 22.369 1.00 75.81 176 ALA A C 1
ATOM 1284 O O . ALA A 1 176 ? -9.226 -6.704 21.572 1.00 75.81 176 ALA A O 1
ATOM 1285 N N . ARG A 1 177 ? -9.967 -6.722 23.691 1.00 77.25 177 ARG A N 1
ATOM 1286 C CA . ARG A 1 177 ? -8.662 -6.429 24.304 1.00 77.25 177 ARG A CA 1
ATOM 1287 C C . ARG A 1 177 ? -7.586 -7.458 23.924 1.00 77.25 177 ARG A C 1
ATOM 1289 O O . ARG A 1 177 ? -6.558 -7.077 23.381 1.00 77.25 177 ARG A O 1
ATOM 1296 N N . ASN A 1 178 ? -7.863 -8.752 24.102 1.00 79.75 178 ASN A N 1
ATOM 1297 C CA . ASN A 1 178 ? -6.914 -9.830 23.785 1.00 79.75 178 ASN A CA 1
ATOM 1298 C C . ASN A 1 178 ? -6.578 -9.905 22.286 1.00 79.75 178 ASN A C 1
ATOM 1300 O O . ASN A 1 178 ? -5.569 -10.487 21.896 1.00 79.75 178 ASN A O 1
ATOM 1304 N N . ALA A 1 179 ? -7.468 -9.418 21.419 1.00 75.88 179 ALA A N 1
ATOM 1305 C CA . ALA A 1 179 ? -7.201 -9.354 19.987 1.00 75.88 179 ALA A CA 1
ATOM 1306 C C . ALA A 1 179 ? -6.227 -8.212 19.662 1.00 75.88 179 ALA A C 1
ATOM 1308 O O . ALA A 1 179 ? -5.282 -8.432 18.915 1.00 75.88 179 ALA A O 1
ATOM 1309 N N . VAL A 1 180 ? -6.415 -7.033 20.268 1.00 77.56 180 VAL A N 1
ATOM 1310 C CA . VAL A 1 180 ? -5.486 -5.898 20.129 1.00 77.56 180 VAL A CA 1
ATOM 1311 C C . VAL A 1 180 ? -4.107 -6.248 20.690 1.00 77.56 180 VAL A C 1
ATOM 1313 O O . VAL A 1 180 ? -3.115 -6.029 20.009 1.00 77.56 180 VAL A O 1
ATOM 1316 N N . GLU A 1 181 ? -4.034 -6.852 21.878 1.00 83.69 181 GLU A N 1
ATOM 1317 C CA . GLU A 1 181 ? -2.759 -7.276 22.481 1.00 83.69 181 GLU A CA 1
ATOM 1318 C C . GLU A 1 181 ? -2.005 -8.270 21.586 1.00 83.69 181 GLU A C 1
ATOM 1320 O O . GLU A 1 181 ? -0.800 -8.135 21.413 1.00 83.69 181 GLU A O 1
ATOM 1325 N N . ARG A 1 182 ? -2.709 -9.209 20.936 1.00 78.31 182 ARG A N 1
ATOM 1326 C CA . ARG A 1 182 ? -2.100 -10.117 19.948 1.00 78.31 182 ARG A CA 1
ATOM 1327 C C . ARG A 1 182 ? -1.580 -9.398 18.709 1.00 78.31 182 ARG A C 1
ATOM 1329 O O . ARG A 1 182 ? -0.538 -9.782 18.201 1.00 78.31 182 ARG A O 1
ATOM 1336 N N . PHE A 1 183 ? -2.283 -8.374 18.226 1.00 78.56 183 PHE A N 1
ATOM 1337 C CA . PHE A 1 183 ? -1.772 -7.547 17.132 1.00 78.56 183 PHE A CA 1
ATOM 1338 C C . PHE A 1 183 ? -0.500 -6.803 17.541 1.00 78.56 183 PHE A C 1
ATOM 1340 O O . PHE A 1 183 ? 0.459 -6.798 16.781 1.00 78.56 183 PHE A O 1
ATOM 1347 N N . LEU A 1 184 ? -0.479 -6.215 18.739 1.00 77.88 184 LEU A N 1
ATOM 1348 C CA . LEU A 1 184 ? 0.700 -5.519 19.255 1.00 77.88 184 LEU A CA 1
ATOM 1349 C C . LEU A 1 184 ? 1.880 -6.475 19.463 1.00 77.88 184 LEU A C 1
ATOM 1351 O O . LEU A 1 184 ? 3.000 -6.126 19.123 1.00 77.88 184 LEU A O 1
ATOM 1355 N N . ALA A 1 185 ? 1.621 -7.691 19.943 1.00 78.69 185 ALA A N 1
ATOM 1356 C CA . ALA A 1 185 ? 2.640 -8.723 20.124 1.00 78.69 185 ALA A CA 1
ATOM 1357 C C . ALA A 1 185 ? 3.192 -9.301 18.808 1.00 78.69 185 ALA A C 1
ATOM 1359 O O . ALA A 1 185 ? 4.225 -9.950 18.828 1.00 78.69 185 ALA A O 1
ATOM 1360 N N . LEU A 1 186 ? 2.507 -9.118 17.675 1.00 77.38 186 LEU A N 1
ATOM 1361 C CA . LEU A 1 186 ? 3.047 -9.471 16.354 1.00 77.38 186 LEU A CA 1
ATOM 1362 C C . LEU A 1 186 ? 3.915 -8.352 15.758 1.00 77.38 186 LEU A C 1
ATOM 1364 O O . LEU A 1 186 ? 4.618 -8.589 14.781 1.00 77.38 186 LEU A O 1
ATOM 1368 N N . LEU A 1 187 ? 3.810 -7.136 16.297 1.00 71.44 187 LEU A N 1
ATOM 1369 C CA . LEU A 1 187 ? 4.467 -5.924 15.801 1.00 71.44 187 LEU A CA 1
ATOM 1370 C C . LEU A 1 187 ? 5.741 -5.557 16.580 1.00 71.44 187 LEU A C 1
ATOM 1372 O O . LEU A 1 187 ? 6.519 -4.749 16.079 1.00 71.44 187 LEU A O 1
ATOM 1376 N N . LEU A 1 188 ? 5.923 -6.110 17.783 1.00 68.31 188 LEU A N 1
ATOM 1377 C CA . LEU A 1 188 ? 7.049 -5.892 18.701 1.00 68.31 188 LEU A CA 1
ATOM 1378 C C . LEU A 1 188 ? 7.825 -7.195 18.891 1.00 68.31 188 LEU A C 1
ATOM 1380 O O . LEU A 1 188 ? 9.071 -7.123 18.921 1.00 68.31 188 LEU A O 1
#

Mean predicted aligned error: 8.85 Å

Nearest PDB structures (foldseek):
  7sqc-assembly1_1H  TM=2.642E-01  e=1.370E+00  Chlamydomonas reinhardtii
  7sqc-assembly1_1W  TM=2.454E-01  e=1.506E+00  Chlamydomonas reinhardtii
  7sqc-assembly1_1K  TM=2.460E-01  e=1.579E+00  Chlamydomonas reinhardtii
  6d0j-assembly1_A  TM=2.021E-01  e=5.660E+00  Enterococcus casseliflavus EC10

Solvent-accessible surface area (backbone atoms only — not comparable to full-atom values): 9743 Å² total; per-residue (Å²): 142,81,90,89,84,78,68,60,66,62,56,26,49,52,48,52,45,51,56,54,48,50,56,50,47,44,51,51,48,40,52,50,53,14,52,52,27,18,53,53,10,23,51,47,26,44,58,73,25,75,81,41,64,82,68,29,77,39,60,36,64,35,30,8,52,35,5,18,48,45,9,29,52,62,19,51,52,52,50,50,50,42,77,73,43,41,62,64,55,47,50,53,58,45,64,73,65,50,56,82,92,71,53,62,92,43,76,67,51,40,52,53,50,50,52,51,22,52,35,34,50,40,44,74,39,81,60,84,83,42,70,66,49,36,54,45,9,54,50,45,49,52,50,53,50,52,49,50,52,50,45,46,52,51,24,51,51,42,21,50,51,16,26,54,52,23,47,66,50,38,46,53,87,46,58,29,56,67,53,42,52,52,53,52,64,74,75,108

Foldseek 3Di:
DDDDDPDLVVLLVVLVCVLVVLLVVLLVVLQVLLQVLLVLQLVLLCVLCVVVQVLAPDHSNLLSVQLSCQLNVVLVVLSVCCVVCVLVVLLCVLLVPADPVQHDPDPVSSVVLSVLLCCVLSSVDDLPPDVRSNVSN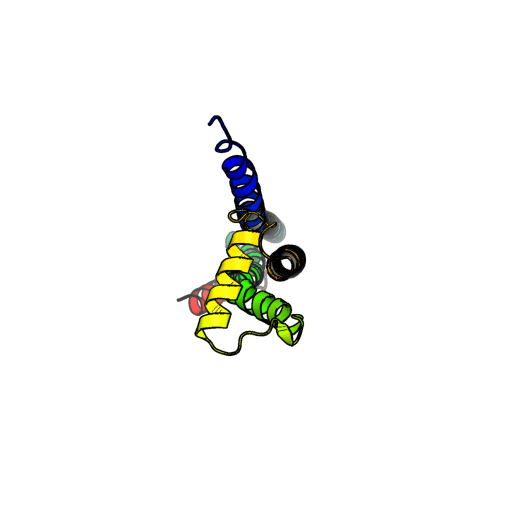VSSNVSSVVVSVVSSVVSNVSSVVSSVVSSVLSHRPRPSVVSVVVVVVVVD

Radius of gyration: 23.66 Å; Cα contacts (8 Å, |Δi|>4): 207; chains: 1; bounding box: 54×43×62 Å

Secondary structure (DSSP, 8-state):
-----SSHHHHHHHHHHHHHHHHHHHHHHHHHHHHHHHHHHHHHHHHHTTT-GGGSSS-HHHHHHHHHHHHHHHHHHHHHHHHHHHHHHHHHHHHTTS-GGGS-SSHHHHHHHHHHHHHHHTT-S-TTS-HHHHHHHHHHHHHHHHHHHHHHHHHHHHHHHHHHHHHHS-STT--HHHHHHHHHHHH-

Sequence (188 aa):
MVGQTGDHSASTASVLEGAVMTSSAILALLLLLSAVGFLVARRKALQAASGNGRALHSKPVYHGWYTALAAFVPGALILAAWLTMGDWLVDGMVLGALPDDARPASTLEERVLLNAIHSAARGEMALGKDAVVAAAAERYSRLRELGSLGVLALASLFATIGILRGTRAARPQFRARNAVERFLALLL

pLDDT: mean 84.08, std 14.74, range [47.53, 97.88]